Protein 6IOQ (pdb70)

Structure (mmCIF, N/CA/C/O backbone):
data_6IOQ
#
_entry.id   6IOQ
#
_cell.length_a   54.351
_cell.length_b   64.637
_cell.length_c   136.577
_cell.angle_alpha   90.00
_cell.angle_beta   90.00
_cell.angle_gamma   90.00
#
_symmetry.space_group_name_H-M   'I 2 2 2'
#
loop_
_entity.id
_entity.type
_entity.pdbx_description
1 polymer 'Methyl-accepting chemotaxis protein'
2 non-polymer GLYCINE
3 non-polymer 'CALCIUM ION'
4 water water
#
loop_
_atom_site.group_PDB
_atom_site.id
_atom_site.type_symbol
_atom_site.label_atom_id
_atom_site.label_alt_id
_atom_site.label_comp_id
_atom_site.label_asym_id
_atom_site.label_entity_id
_atom_site.label_seq_id
_atom_site.pdbx_PDB_ins_code
_atom_site.Cartn_x
_atom_site.Cartn_y
_atom_site.Cartn_z
_atom_site.occupancy
_atom_site.B_iso_or_equiv
_atom_site.auth_seq_id
_atom_site.auth_comp_id
_atom_site.auth_asym_id
_atom_site.auth_atom_id
_atom_site.pdbx_PDB_model_num
ATOM 1 N N . GLY A 1 4 ? 17.507 70.382 77.639 1.00 67.78 28 GLY A N 1
ATOM 2 C CA . GLY A 1 4 ? 17.940 71.776 77.589 1.00 80.78 28 GLY A CA 1
ATOM 3 C C . GLY A 1 4 ? 19.054 71.988 76.558 1.00 82.09 28 GLY A C 1
ATOM 4 O O . GLY A 1 4 ? 18.803 72.513 75.442 1.00 78.44 28 GLY A O 1
ATOM 5 N N . SER A 1 5 ? 20.269 71.574 76.897 1.00 69.27 29 SER A N 1
ATOM 6 C CA . SER A 1 5 ? 21.357 71.637 75.941 1.00 71.80 29 SER A CA 1
ATOM 7 C C . SER A 1 5 ? 21.226 70.514 74.909 1.00 69.78 29 SER A C 1
ATOM 8 O O . SER A 1 5 ? 21.770 70.606 73.810 1.00 68.72 29 SER A O 1
ATOM 11 N N . VAL A 1 6 ? 20.499 69.456 75.257 1.00 70.75 30 VAL A N 1
ATOM 12 C CA . VAL A 1 6 ? 20.296 68.348 74.329 1.00 66.35 30 VAL A CA 1
ATOM 13 C C . VAL A 1 6 ? 19.390 68.782 73.181 1.00 64.01 30 VAL A C 1
ATOM 14 O O . VAL A 1 6 ? 19.638 68.432 72.035 1.00 60.48 30 VAL A O 1
ATOM 18 N N . ARG A 1 7 ? 18.352 69.549 73.506 1.00 61.65 31 ARG A N 1
ATOM 19 C CA . ARG A 1 7 ? 17.479 70.173 72.520 1.00 65.31 31 ARG A CA 1
ATOM 20 C C . ARG A 1 7 ? 18.266 70.875 71.431 1.00 63.92 31 ARG A C 1
ATOM 21 O O . ARG A 1 7 ? 18.004 70.697 70.247 1.00 58.62 31 ARG A O 1
ATOM 29 N N . GLU A 1 8 ? 19.228 71.691 71.843 1.00 65.89 32 GLU A N 1
ATOM 30 C CA . GLU A 1 8 ? 20.015 72.457 70.891 1.00 66.72 32 GLU A CA 1
ATOM 31 C C . GLU A 1 8 ? 21.021 71.554 70.188 1.00 61.02 32 GLU A C 1
ATOM 32 O O . GLU A 1 8 ? 21.299 71.748 69.012 1.00 58.78 32 GLU A O 1
ATOM 38 N N . GLU A 1 9 ? 21.526 70.540 70.885 1.00 60.16 33 GLU A N 1
ATOM 39 C CA . GLU A 1 9 ? 22.357 69.532 70.236 1.00 60.30 33 GLU A CA 1
ATOM 40 C C . GLU A 1 9 ? 21.563 68.788 69.160 1.00 56.36 33 GLU A C 1
ATOM 41 O O . GLU A 1 9 ? 22.055 68.589 68.055 1.00 49.92 33 GLU A O 1
ATOM 47 N N . ILE A 1 10 ? 20.337 68.385 69.484 1.00 54.34 34 ILE A N 1
ATOM 48 C CA . ILE A 1 10 ? 19.477 67.701 68.520 1.00 52.58 34 ILE A CA 1
ATOM 49 C C . ILE A 1 10 ? 19.165 68.613 67.335 1.00 51.51 34 ILE A C 1
ATOM 50 O O . ILE A 1 10 ? 19.153 68.168 66.189 1.00 44.45 34 ILE A O 1
ATOM 55 N N . GLU A 1 11 ? 18.935 69.893 67.616 1.00 51.97 35 GLU A N 1
ATOM 56 C CA . GLU A 1 11 ? 18.661 70.873 66.566 1.00 52.25 35 GLU A CA 1
ATOM 57 C C . GLU A 1 11 ? 19.849 70.990 65.630 1.00 50.96 35 GLU A C 1
ATOM 58 O O . GLU A 1 11 ? 19.692 71.125 64.417 1.00 49.28 35 GLU A O 1
ATOM 64 N N . SER A 1 12 ? 21.041 70.944 66.208 1.00 47.31 36 SER A N 1
ATOM 65 C CA . SER A 1 12 ? 22.255 71.003 65.423 1.00 51.14 36 SER A CA 1
ATOM 66 C C . SER A 1 12 ? 22.307 69.824 64.456 1.00 48.99 36 SER A C 1
ATOM 67 O O . SER A 1 12 ? 22.504 70.017 63.257 1.00 49.64 36 SER A O 1
ATOM 70 N N . LEU A 1 13 ? 22.110 68.614 64.978 1.00 45.13 37 LEU A N 1
ATOM 71 C CA . LEU A 1 13 ? 22.110 67.404 64.161 1.00 46.89 37 LEU A CA 1
ATOM 72 C C . LEU A 1 13 ? 21.098 67.461 63.022 1.00 49.03 37 LEU A C 1
ATOM 73 O O . LEU A 1 13 ? 21.385 67.074 61.886 1.00 43.52 37 LEU A O 1
ATOM 78 N N . VAL A 1 14 ? 19.901 67.924 63.349 1.00 43.48 38 VAL A N 1
ATOM 79 C CA . VAL A 1 14 ? 18.833 68.018 62.373 1.00 48.03 38 VAL A CA 1
ATOM 80 C C . VAL A 1 14 ? 19.182 68.997 61.244 1.00 46.58 38 VAL A C 1
ATOM 81 O O . VAL A 1 14 ? 19.057 68.662 60.069 1.00 47.22 38 VAL A O 1
ATOM 85 N N . GLN A 1 15 ? 19.633 70.195 61.593 1.00 44.47 39 GLN A N 1
ATOM 86 C CA . GLN A 1 15 ? 19.917 71.194 60.569 1.00 51.55 39 GLN A CA 1
ATOM 87 C C . GLN A 1 15 ? 21.121 70.804 59.712 1.00 52.79 39 GLN A C 1
ATOM 88 O O . GLN A 1 15 ? 21.104 70.997 58.499 1.00 51.67 39 GLN A O 1
ATOM 94 N N . ASP A 1 16 ? 22.144 70.230 60.337 1.00 49.11 40 ASP A N 1
ATOM 95 C CA . ASP A 1 16 ? 23.338 69.806 59.620 1.00 52.04 40 ASP A CA 1
ATOM 96 C C . ASP A 1 16 ? 23.017 68.677 58.642 1.00 51.53 40 ASP A C 1
ATOM 97 O O . ASP A 1 16 ? 23.555 68.634 57.534 1.00 54.22 40 ASP A O 1
ATOM 102 N N . SER A 1 17 ? 22.139 67.765 59.042 1.00 44.66 41 SER A N 1
ATOM 103 C CA . SER A 1 17 ? 21.802 66.644 58.178 1.00 44.03 41 SER A CA 1
ATOM 104 C C . SER A 1 17 ? 20.848 67.049 57.056 1.00 43.96 41 SER A C 1
ATOM 105 O O . SER A 1 17 ? 20.871 66.456 55.986 1.00 43.44 41 SER A O 1
ATOM 108 N N . LEU A 1 18 ? 20.009 68.049 57.292 1.00 41.78 42 LEU A N 1
ATOM 109 C CA . LEU A 1 18 ? 19.150 68.559 56.225 1.00 45.71 42 LEU A CA 1
ATOM 110 C C . LEU A 1 18 ? 19.984 69.205 55.132 1.00 44.37 42 LEU A C 1
ATOM 111 O O . LEU A 1 18 ? 19.745 68.997 53.950 1.00 44.52 42 LEU A O 1
ATOM 116 N N . MET A 1 19 ? 20.956 70.007 55.543 1.00 45.88 43 MET A N 1
ATOM 117 C CA . MET A 1 19 ? 21.788 70.741 54.599 1.00 46.40 43 MET A CA 1
ATOM 118 C C . MET A 1 19 ? 22.686 69.790 53.823 1.00 48.34 43 MET A C 1
ATOM 119 O O . MET A 1 19 ? 22.947 69.994 52.643 1.00 48.69 43 MET A O 1
ATOM 124 N N . GLU A 1 20 ? 23.149 68.737 54.483 1.00 46.95 44 GLU A N 1
ATOM 125 C CA . GLU A 1 20 ? 23.940 67.742 53.792 1.00 48.43 44 GLU A CA 1
ATOM 126 C C . GLU A 1 20 ? 23.074 66.978 52.801 1.00 45.93 44 GLU A C 1
ATOM 127 O O . GLU A 1 20 ? 23.524 66.669 51.697 1.00 48.18 44 GLU A O 1
ATOM 133 N N . MET A 1 21 ? 21.832 66.691 53.175 1.00 37.52 45 MET A N 1
ATOM 134 C CA . MET A 1 21 ? 20.935 66.004 52.255 1.00 40.36 45 MET A CA 1
ATOM 135 C C . MET A 1 21 ? 20.638 66.852 51.029 1.00 37.93 45 MET A C 1
ATOM 136 O O . MET A 1 21 ? 20.643 66.357 49.910 1.00 37.79 45 MET A O 1
ATOM 141 N N . VAL A 1 22 ? 20.370 68.131 51.244 1.00 39.73 46 VAL A N 1
ATOM 142 C CA . VAL A 1 22 ? 19.983 69.018 50.152 1.00 42.85 46 VAL A CA 1
ATOM 143 C C . VAL A 1 22 ? 21.148 69.326 49.211 1.00 41.81 46 VAL A C 1
ATOM 144 O O . VAL A 1 22 ? 20.974 69.374 47.991 1.00 39.53 46 VAL A O 1
ATOM 148 N N . LYS A 1 23 ? 22.340 69.516 49.763 1.00 43.14 47 LYS A N 1
ATOM 149 C CA . LYS A 1 23 ? 23.488 69.791 48.914 1.00 44.40 47 LYS A CA 1
ATOM 150 C C . LYS A 1 23 ? 23.834 68.576 48.052 1.00 40.44 47 LYS A C 1
ATOM 151 O O . LYS A 1 23 ? 24.174 68.715 46.884 1.00 42.78 47 LYS A O 1
ATOM 157 N N . GLY A 1 24 ? 23.707 67.384 48.613 1.00 38.15 48 GLY A N 1
ATOM 158 C CA . GLY A 1 24 ? 23.838 66.183 47.812 1.00 40.70 48 GLY A CA 1
ATOM 159 C C . GLY A 1 24 ? 22.852 66.168 46.651 1.00 37.65 48 GLY A C 1
ATOM 160 O O . GLY A 1 24 ? 23.218 65.822 45.526 1.00 37.34 48 GLY A O 1
ATOM 161 N N . VAL A 1 25 ? 21.604 66.555 46.905 1.00 33.21 49 VAL A N 1
ATOM 162 C CA . VAL A 1 25 ? 20.610 66.566 45.836 1.00 32.99 49 VAL A CA 1
ATOM 163 C C . VAL A 1 25 ? 20.943 67.666 44.825 1.00 32.15 49 VAL A C 1
ATOM 164 O O . VAL A 1 25 ? 20.801 67.468 43.628 1.00 30.72 49 VAL A O 1
ATOM 168 N N . LYS A 1 26 ? 21.416 68.808 45.318 1.00 32.84 50 LYS A N 1
ATOM 169 C CA . LYS A 1 26 ? 21.798 69.925 44.472 1.00 33.87 50 LYS A CA 1
ATOM 170 C C . LYS A 1 26 ? 22.915 69.548 43.495 1.00 36.31 50 LYS A C 1
ATOM 171 O O . LYS A 1 26 ? 22.922 69.984 42.343 1.00 36.72 50 LYS A O 1
ATOM 177 N N . ASN A 1 27 ? 23.871 68.753 43.964 1.00 35.76 51 ASN A N 1
ATOM 178 C CA . ASN A 1 27 ? 24.942 68.282 43.097 1.00 34.76 51 ASN A CA 1
ATOM 179 C C . ASN A 1 27 ? 24.430 67.326 42.050 1.00 34.67 51 ASN A C 1
ATOM 180 O O . ASN A 1 27 ? 24.919 67.330 40.925 1.00 34.75 51 ASN A O 1
ATOM 185 N N . THR A 1 28 ? 23.460 66.495 42.427 1.00 30.10 52 THR A N 1
ATOM 186 C CA . THR A 1 28 ? 22.815 65.597 41.471 1.00 35.91 52 THR A CA 1
ATOM 187 C C . THR A 1 28 ? 22.167 66.398 40.338 1.00 33.56 52 THR A C 1
ATOM 188 O O . THR A 1 28 ? 22.334 66.093 39.162 1.00 32.20 52 THR A O 1
ATOM 192 N N . ILE A 1 29 ? 21.439 67.442 40.698 1.00 32.69 53 ILE A N 1
ATOM 193 C CA . ILE A 1 29 ? 20.754 68.259 39.701 1.00 31.18 53 ILE A CA 1
ATOM 194 C C . ILE A 1 29 ? 21.749 68.991 38.805 1.00 30.35 53 ILE A C 1
ATOM 195 O O . ILE A 1 29 ? 21.600 69.015 37.586 1.00 28.23 53 ILE A O 1
ATOM 200 N N . GLU A 1 30 ? 22.767 69.577 39.421 1.00 31.24 54 GLU A N 1
ATOM 201 C CA . GLU A 1 30 ? 23.805 70.282 38.685 1.00 33.98 54 GLU A CA 1
ATOM 202 C C . GLU A 1 30 ? 24.500 69.375 37.681 1.00 33.28 54 GLU A C 1
ATOM 203 O O . GLU A 1 30 ? 24.729 69.767 36.535 1.00 34.32 54 GLU A O 1
ATOM 209 N N . SER A 1 31 ? 24.848 68.172 38.128 1.00 29.74 55 SER A N 1
ATOM 210 C CA . SER A 1 31 ? 25.465 67.168 37.266 1.00 36.87 55 SER A CA 1
ATOM 211 C C . SER A 1 31 ? 24.554 66.729 36.124 1.00 30.86 55 SER A C 1
ATOM 212 O O . SER A 1 31 ? 25.004 66.568 34.999 1.00 29.75 55 SER A O 1
ATOM 215 N N . ASP A 1 32 ? 23.279 66.517 36.401 1.00 29.21 56 ASP A N 1
ATOM 216 C CA . ASP A 1 32 ? 22.391 66.115 35.313 1.00 31.55 56 ASP A CA 1
ATOM 217 C C . ASP A 1 32 ? 22.238 67.237 34.288 1.00 31.47 56 ASP A C 1
ATOM 218 O O . ASP A 1 32 ? 22.309 67.017 33.090 1.00 32.73 56 ASP A O 1
ATOM 223 N N . LEU A 1 33 ? 22.034 68.449 34.775 1.00 30.16 57 LEU A N 1
ATOM 224 C CA . LEU A 1 33 ? 21.880 69.609 33.915 1.00 28.35 57 LEU A CA 1
ATOM 225 C C . LEU A 1 33 ? 23.126 69.843 33.047 1.00 32.09 57 LEU A C 1
ATOM 226 O O . LEU A 1 33 ? 23.029 69.954 31.826 1.00 31.12 57 LEU A O 1
ATOM 231 N N . ALA A 1 34 ? 24.303 69.893 33.678 1.00 30.64 58 ALA A N 1
ATOM 232 C CA . ALA A 1 34 ? 25.554 70.072 32.942 1.00 30.89 58 ALA A CA 1
ATOM 233 C C . ALA A 1 34 ? 25.747 69.004 31.870 1.00 27.70 58 ALA A C 1
ATOM 234 O O . ALA A 1 34 ? 26.197 69.317 30.775 1.00 29.51 58 ALA A O 1
ATOM 236 N N . SER A 1 35 ? 25.427 67.744 32.162 1.00 24.86 59 SER A N 1
ATOM 237 C CA . SER A 1 35 ? 25.634 66.724 31.147 1.00 29.33 59 SER A CA 1
ATOM 238 C C . SER A 1 35 ? 24.615 66.882 30.006 1.00 31.11 59 SER A C 1
ATOM 239 O O . SER A 1 35 ? 24.946 66.669 28.830 1.00 28.21 59 SER A O 1
ATOM 242 N N . LYS A 1 36 ? 23.387 67.281 30.341 1.00 28.60 60 LYS A N 1
ATOM 243 C CA . LYS A 1 36 ? 22.376 67.566 29.315 1.00 27.19 60 LYS A CA 1
ATOM 244 C C . LYS A 1 36 ? 22.794 68.759 28.459 1.00 24.55 60 LYS A C 1
ATOM 245 O O . LYS A 1 36 ? 22.638 68.745 27.244 1.00 27.62 60 LYS A O 1
ATOM 251 N N . LYS A 1 37 ? 23.310 69.798 29.098 1.00 21.66 61 LYS A N 1
ATOM 252 C CA . LYS A 1 37 ? 23.774 70.982 28.368 1.00 29.52 61 LYS A CA 1
ATOM 253 C C . LYS A 1 37 ? 24.946 70.661 27.444 1.00 27.23 61 LYS A C 1
ATOM 254 O O . LYS A 1 37 ? 25.006 71.158 26.330 1.00 26.52 61 LYS A O 1
ATOM 260 N N . GLY A 1 38 ? 25.893 69.868 27.935 1.00 26.76 62 GLY A N 1
ATOM 261 C CA . GLY A 1 38 ? 27.039 69.447 27.136 1.00 26.89 62 GLY A CA 1
ATOM 262 C C . GLY A 1 38 ? 26.622 68.673 25.896 1.00 27.72 62 GLY A C 1
ATOM 263 O O . GLY A 1 38 ? 27.144 68.883 24.822 1.00 27.93 62 GLY A O 1
ATOM 264 N N . LEU A 1 39 ? 25.653 67.778 26.043 1.00 29.25 63 LEU A N 1
ATOM 265 C CA . LEU A 1 39 ? 25.112 67.019 24.924 1.00 26.60 63 LEU A CA 1
ATOM 266 C C . LEU A 1 39 ? 24.417 67.920 23.894 1.00 27.70 63 LEU A C 1
ATOM 267 O O . LEU A 1 39 ? 24.596 67.762 22.671 1.00 24.80 63 LEU A O 1
ATOM 272 N N . ALA A 1 40 ? 23.593 68.836 24.402 1.00 24.42 64 ALA A N 1
ATOM 273 C CA . ALA A 1 40 ? 22.897 69.823 23.578 1.00 28.12 64 ALA A CA 1
ATOM 274 C C . ALA A 1 40 ? 23.871 70.693 22.817 1.00 25.63 64 ALA A C 1
ATOM 275 O O . ALA A 1 40 ? 23.685 70.980 21.643 1.00 27.90 64 ALA A O 1
ATOM 277 N N . GLN A 1 41 ? 24.901 71.140 23.517 1.00 24.88 65 GLN A N 1
ATOM 278 C CA . GLN A 1 41 ? 25.885 72.022 22.920 1.00 30.16 65 GLN A CA 1
ATOM 279 C C . GLN A 1 41 ? 26.599 71.288 21.790 1.00 29.61 65 GLN A C 1
ATOM 280 O O . GLN A 1 41 ? 26.663 71.794 20.685 1.00 33.40 65 GLN A O 1
ATOM 286 N N . SER A 1 42 ? 27.091 70.079 22.043 1.00 24.97 66 SER A N 1
ATOM 287 C CA . SER A 1 42 ? 27.757 69.313 20.990 1.00 27.72 66 SER A CA 1
ATOM 288 C C . SER A 1 42 ? 26.842 68.944 19.842 1.00 31.89 66 SER A C 1
ATOM 289 O O . SER A 1 42 ? 27.290 68.933 18.696 1.00 29.68 66 SER A O 1
ATOM 292 N N . THR A 1 43 ? 25.578 68.619 20.129 1.00 26.99 67 THR A N 1
ATOM 293 C CA . THR A 1 43 ? 24.659 68.222 19.063 1.00 25.71 67 THR A CA 1
ATOM 294 C C . THR A 1 43 ? 24.411 69.394 18.143 1.00 25.54 67 THR A C 1
ATOM 295 O O . THR A 1 43 ? 24.412 69.259 16.921 1.00 29.73 67 THR A O 1
ATOM 299 N N . THR A 1 44 ? 24.213 70.559 18.740 1.00 25.00 68 THR A N 1
ATOM 300 C CA . THR A 1 44 ? 24.004 71.770 17.966 1.00 28.72 68 THR A CA 1
ATOM 301 C C . THR A 1 44 ? 25.222 72.089 17.076 1.00 30.10 68 THR A C 1
ATOM 302 O O . THR A 1 44 ? 25.083 72.404 15.885 1.00 28.97 68 THR A O 1
ATOM 306 N N . GLU A 1 45 ? 26.415 71.985 17.653 1.00 27.11 69 GLU A N 1
ATOM 307 C CA . GLU A 1 45 ? 27.643 72.280 16.911 1.00 30.63 69 GLU A CA 1
ATOM 308 C C . GLU A 1 45 ? 27.813 71.310 15.772 1.00 32.34 69 GLU A C 1
ATOM 309 O O . GLU A 1 45 ? 28.234 71.696 14.679 1.00 33.70 69 GLU A O 1
ATOM 315 N N . ILE A 1 46 ? 27.467 70.052 16.010 1.00 26.90 70 ILE A N 1
ATOM 316 C CA . ILE A 1 46 ? 27.591 69.061 14.953 1.00 31.94 70 ILE A CA 1
ATOM 317 C C . ILE A 1 46 ? 26.585 69.343 13.829 1.00 33.21 70 ILE A C 1
ATOM 318 O O . ILE A 1 46 ? 26.952 69.326 12.655 1.00 35.66 70 ILE A O 1
ATOM 323 N N . LEU A 1 47 ? 25.341 69.650 14.180 1.00 30.55 71 LEU A N 1
ATOM 324 C CA . LEU A 1 47 ? 24.350 70.021 13.173 1.00 32.33 71 LEU A CA 1
ATOM 325 C C . LEU A 1 47 ? 24.755 71.270 12.391 1.00 35.82 71 LEU A C 1
ATOM 326 O O . LEU A 1 47 ? 24.347 71.431 11.247 1.00 36.74 71 LEU A O 1
ATOM 331 N N . GLN A 1 48 ? 25.552 72.147 13.012 1.00 34.58 72 GLN A N 1
ATOM 332 C CA . GLN A 1 48 ? 26.030 73.362 12.345 1.00 35.52 72 GLN A CA 1
ATOM 333 C C . GLN A 1 48 ? 27.069 73.102 11.256 1.00 36.74 72 GLN A C 1
ATOM 334 O O . GLN A 1 48 ? 27.470 74.021 10.556 1.00 41.61 72 GLN A O 1
ATOM 340 N N . LEU A 1 49 ? 27.490 71.855 11.105 1.00 38.21 73 LEU A N 1
ATO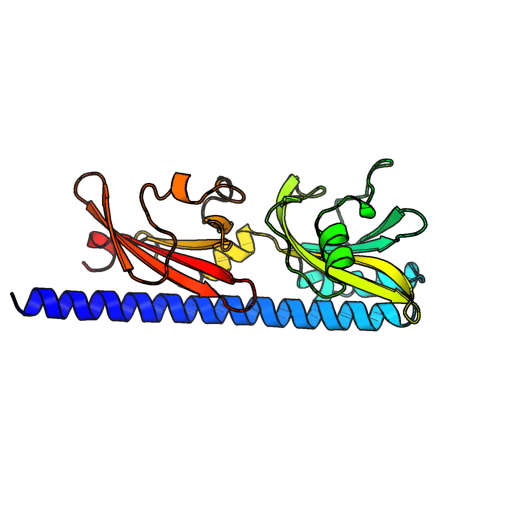M 341 C CA . LEU A 1 49 ? 28.316 71.459 9.967 1.00 40.80 73 LEU A CA 1
ATOM 342 C C . LEU A 1 49 ? 27.502 71.491 8.663 1.00 43.85 73 LEU A C 1
ATOM 343 O O . LEU A 1 49 ? 28.058 71.653 7.581 1.00 45.26 73 LEU A O 1
ATOM 348 N N . ASP A 1 50 ? 26.184 71.333 8.776 1.00 43.73 74 ASP A N 1
ATOM 349 C CA . ASP A 1 50 ? 25.285 71.407 7.616 1.00 41.45 74 ASP A CA 1
ATOM 350 C C . ASP A 1 50 ? 23.843 71.543 8.099 1.00 42.02 74 ASP A C 1
ATOM 351 O O . ASP A 1 50 ? 23.052 70.613 7.979 1.00 41.43 74 ASP A O 1
ATOM 356 N N . PRO A 1 51 ? 23.500 72.714 8.641 1.00 38.39 75 PRO A N 1
ATOM 357 C CA . PRO A 1 51 ? 22.252 72.914 9.379 1.00 40.59 75 PRO A CA 1
ATOM 358 C C . PRO A 1 51 ? 20.990 72.797 8.528 1.00 47.05 75 PRO A C 1
ATOM 359 O O . PRO A 1 51 ? 19.950 72.413 9.057 1.00 43.15 75 PRO A O 1
ATOM 363 N N . THR A 1 52 ? 21.085 73.099 7.236 1.00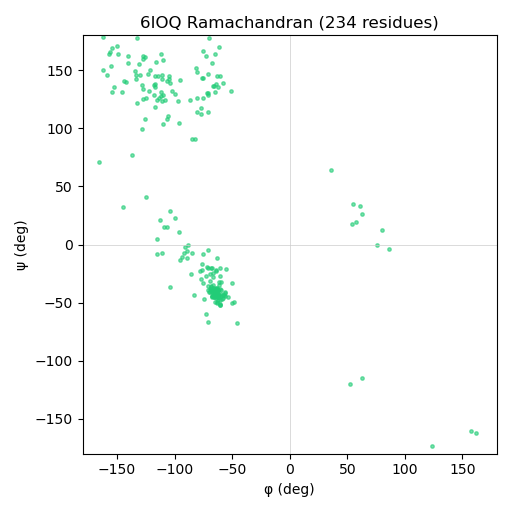 47.86 76 THR A N 1
ATOM 364 C CA . THR A 1 52 ? 19.917 73.085 6.361 1.00 43.19 76 THR A CA 1
ATOM 365 C C . THR A 1 52 ? 19.701 71.704 5.768 1.00 45.87 76 THR A C 1
ATOM 366 O O . THR A 1 52 ? 18.765 71.482 5.007 1.00 47.76 76 THR A O 1
ATOM 370 N N . ASN A 1 53 ? 20.574 70.770 6.122 1.00 42.77 77 ASN A N 1
ATOM 371 C CA . ASN A 1 53 ? 20.417 69.393 5.679 1.00 45.91 77 ASN A CA 1
ATOM 372 C C . ASN A 1 53 ? 19.433 68.658 6.584 1.00 44.56 77 ASN A C 1
ATOM 373 O O . ASN A 1 53 ? 19.830 68.071 7.590 1.00 43.35 77 ASN A O 1
ATOM 378 N N . LYS A 1 54 ? 18.153 68.689 6.222 1.00 45.56 78 LYS A N 1
ATOM 379 C CA . LYS A 1 54 ? 17.111 68.095 7.057 1.00 40.98 78 LYS A CA 1
ATOM 380 C C . LYS A 1 54 ? 17.299 66.599 7.249 1.00 37.52 78 LYS A C 1
ATOM 381 O O . LYS A 1 54 ? 17.002 66.070 8.314 1.00 39.08 78 LYS A O 1
ATOM 387 N N . ALA A 1 55 ? 17.793 65.911 6.228 1.00 41.21 79 ALA A N 1
ATOM 388 C CA . ALA A 1 55 ? 18.017 64.463 6.335 1.00 41.69 79 ALA A CA 1
ATOM 389 C C . ALA A 1 55 ? 19.134 64.138 7.326 1.00 38.67 79 ALA A C 1
ATOM 390 O O . ALA A 1 55 ? 19.047 63.171 8.075 1.00 40.51 79 ALA A O 1
ATOM 392 N N . PHE A 1 56 ? 20.190 64.943 7.313 1.00 39.41 80 PHE A N 1
ATOM 393 C CA . PHE A 1 56 ? 21.302 64.788 8.254 1.00 37.85 80 PHE A CA 1
ATOM 394 C C . PHE A 1 56 ? 20.833 65.108 9.667 1.00 34.73 80 PHE A C 1
ATOM 395 O O . PHE A 1 56 ? 21.143 64.402 10.627 1.00 31.59 80 PHE A O 1
ATOM 403 N N . ALA A 1 57 ? 20.082 66.191 9.772 1.00 32.79 81 ALA A N 1
ATOM 404 C CA . ALA A 1 57 ? 19.588 66.646 11.048 1.00 32.54 81 ALA A CA 1
ATOM 405 C C . ALA A 1 57 ? 18.694 65.582 11.676 1.00 32.78 81 ALA A C 1
ATOM 406 O O . ALA A 1 57 ? 18.805 65.290 12.864 1.00 32.00 81 ALA A O 1
ATOM 408 N N . LYS A 1 58 ? 17.822 64.980 10.872 1.00 37.94 82 LYS A N 1
ATOM 409 C CA . LYS A 1 58 ? 16.914 63.988 11.413 1.00 35.35 82 LYS A CA 1
ATOM 410 C C . LYS A 1 58 ? 17.691 62.784 11.895 1.00 34.27 82 LYS A C 1
ATOM 411 O O . LYS A 1 58 ? 17.346 62.186 12.908 1.00 34.43 82 LYS A O 1
ATOM 417 N N . SER A 1 59 ? 18.734 62.430 11.156 1.00 29.16 83 SER A N 1
ATOM 418 C CA . SER A 1 59 ? 19.529 61.252 11.461 1.00 32.34 83 SER A CA 1
ATOM 419 C C . SER A 1 59 ? 20.255 61.399 12.781 1.00 31.80 83 SER A C 1
ATOM 420 O O . SER A 1 59 ? 20.395 60.440 13.535 1.00 30.55 83 SER A O 1
ATOM 423 N N . VAL A 1 60 ? 20.741 62.604 13.034 1.00 30.54 84 VAL A N 1
ATOM 424 C CA . VAL A 1 60 ? 21.405 62.919 14.290 1.00 29.84 84 VAL A CA 1
ATOM 425 C C . VAL A 1 60 ? 20.422 62.819 15.462 1.00 30.27 84 VAL A C 1
ATOM 426 O O . VAL A 1 60 ? 20.707 62.169 16.467 1.00 27.74 84 VAL A O 1
ATOM 430 N N . LEU A 1 61 ? 19.263 63.453 15.309 1.00 29.26 85 LEU A N 1
ATOM 431 C CA . LEU A 1 61 ? 18.249 63.500 16.364 1.00 33.59 85 LEU A CA 1
ATOM 432 C C . LEU A 1 61 ? 17.618 62.148 16.649 1.00 30.27 85 LEU A C 1
ATOM 433 O O . LEU A 1 61 ? 17.033 61.963 17.709 1.00 32.00 85 LEU A O 1
ATOM 438 N N . GLU A 1 62 ? 17.712 61.224 15.697 1.00 31.45 86 GLU A N 1
ATOM 439 C CA . GLU A 1 62 ? 17.206 59.871 15.874 1.00 31.40 86 GLU A CA 1
ATOM 440 C C . GLU A 1 62 ? 18.250 58.901 16.413 1.00 34.68 86 GLU A C 1
ATOM 441 O O . GLU A 1 62 ? 17.909 57.763 16.727 1.00 35.67 86 GLU A O 1
ATOM 447 N N . SER A 1 63 ? 19.512 59.324 16.515 1.00 30.21 87 SER A N 1
ATOM 448 C CA . SER A 1 63 ? 20.554 58.442 17.046 1.00 28.67 87 SER A CA 1
ATOM 449 C C . SER A 1 63 ? 20.219 58.092 18.483 1.00 30.03 87 SER A C 1
ATOM 450 O O . SER A 1 63 ? 19.842 58.973 19.257 1.00 32.64 87 SER A O 1
ATOM 453 N N . PRO A 1 64 ? 20.357 56.808 18.854 1.00 31.16 88 PRO A N 1
ATOM 454 C CA . PRO A 1 64 ? 19.715 56.314 20.085 1.00 33.72 88 PRO A CA 1
ATOM 455 C C . PRO A 1 64 ? 20.179 56.941 21.402 1.00 32.98 88 PRO A C 1
ATOM 456 O O . PRO A 1 64 ? 19.330 57.157 22.272 1.00 27.18 88 PRO A O 1
ATOM 460 N N . ASN A 1 65 ? 21.467 57.224 21.585 1.00 32.26 89 ASN A N 1
ATOM 461 C CA . ASN A 1 65 ? 21.863 57.752 22.889 1.00 33.32 89 ASN A CA 1
ATOM 462 C C . ASN A 1 65 ? 21.278 59.137 23.114 1.00 31.16 89 ASN A C 1
ATOM 463 O O . ASN A 1 65 ? 20.768 59.445 24.187 1.00 32.23 89 ASN A O 1
ATOM 468 N N . LEU A 1 66 ? 21.339 59.961 22.083 1.00 29.46 90 LEU A N 1
ATOM 469 C CA . LEU A 1 66 ? 20.813 61.308 22.147 1.00 29.79 90 LEU A CA 1
ATOM 470 C C . LEU A 1 66 ? 19.295 61.282 22.276 1.00 31.65 90 LEU A C 1
ATOM 471 O O . LEU A 1 66 ? 18.708 62.002 23.091 1.00 28.17 90 LEU A O 1
ATOM 476 N N . LYS A 1 67 ? 18.658 60.448 21.465 1.00 31.57 91 LYS A N 1
ATOM 477 C CA . LYS A 1 67 ? 17.210 60.315 21.519 1.00 32.43 91 LYS A CA 1
ATOM 478 C C . LYS A 1 67 ? 16.785 59.842 22.907 1.00 32.64 91 LYS A C 1
ATOM 479 O O . LYS A 1 67 ? 15.800 60.326 23.441 1.00 31.39 91 LYS A O 1
ATOM 485 N N . GLY A 1 68 ? 17.559 58.940 23.509 1.00 29.30 92 GLY A N 1
ATOM 486 C CA . GLY A 1 68 ? 17.259 58.450 24.843 1.00 26.00 92 GLY A CA 1
ATOM 487 C C . GLY A 1 68 ? 17.566 59.412 25.988 1.00 27.45 92 GLY A C 1
ATOM 488 O O . GLY A 1 68 ? 17.221 59.137 27.125 1.00 25.20 92 GLY A O 1
ATOM 489 N N . SER A 1 69 ? 18.223 60.534 25.707 1.00 25.74 93 SER A N 1
ATOM 490 C CA . SER A 1 69 ? 18.602 61.487 26.759 1.00 24.30 93 SER A CA 1
ATOM 491 C C . SER A 1 69 ? 17.617 62.622 26.999 1.00 26.15 93 SER A C 1
ATOM 492 O O . SER A 1 69 ? 17.756 63.381 27.962 1.00 26.92 93 SER A O 1
ATOM 495 N N . PHE A 1 70 ? 16.639 62.769 26.119 1.00 25.01 94 PHE A N 1
ATOM 496 C CA . PHE A 1 70 ? 15.677 63.846 26.262 1.00 24.00 94 PHE A CA 1
ATOM 497 C C . PHE A 1 70 ? 14.278 63.330 25.887 1.00 27.39 94 PHE A C 1
ATOM 498 O O . PHE A 1 70 ? 14.134 62.363 25.151 1.00 23.35 94 PHE A O 1
ATOM 506 N N . LEU A 1 71 ? 13.257 63.983 26.407 1.00 23.59 95 LEU A N 1
ATOM 507 C CA . LEU A 1 71 ? 11.895 63.660 26.035 1.00 28.07 95 LEU A CA 1
ATOM 508 C C . LEU A 1 71 ? 11.713 63.803 24.519 1.00 26.53 95 LEU A C 1
ATOM 509 O O . LEU A 1 71 ? 11.137 62.945 23.861 1.00 28.17 95 LEU A O 1
ATOM 514 N N . ALA A 1 72 ? 12.256 64.875 23.963 1.00 25.30 96 ALA A N 1
ATOM 515 C CA . ALA A 1 72 ? 12.120 65.147 22.546 1.00 26.78 96 ALA A CA 1
ATOM 516 C C . ALA A 1 72 ? 13.159 66.155 22.121 1.00 25.98 96 ALA A C 1
ATOM 517 O O . ALA A 1 72 ? 13.577 66.993 22.915 1.00 26.47 96 ALA A O 1
ATOM 519 N N . ILE A 1 73 ? 13.581 66.069 20.868 1.00 25.71 97 ILE A N 1
ATOM 520 C CA . ILE A 1 73 ? 14.511 67.029 20.306 1.00 26.63 97 ILE A CA 1
ATOM 521 C C . ILE A 1 73 ? 14.029 67.479 18.946 1.00 28.11 97 ILE A C 1
ATOM 522 O O . ILE A 1 73 ? 13.504 66.694 18.158 1.00 23.83 97 ILE A O 1
ATOM 527 N N . GLY A 1 74 ? 14.219 68.752 18.658 1.00 29.48 98 GLY A N 1
ATOM 528 C CA . GLY A 1 74 ? 13.829 69.261 17.366 1.00 30.21 98 GLY A CA 1
ATOM 529 C C . GLY A 1 74 ? 14.587 70.501 16.964 1.00 31.90 98 GLY A C 1
ATOM 530 O O . GLY A 1 74 ? 15.242 71.152 17.773 1.00 30.73 98 GLY A O 1
ATOM 531 N N . LEU A 1 75 ? 14.471 70.820 15.689 1.00 32.01 99 LEU A N 1
ATOM 532 C CA . LEU A 1 75 ? 15.103 71.971 15.095 1.00 30.10 99 LEU A CA 1
ATOM 533 C C . LEU A 1 75 ? 14.065 72.703 14.267 1.00 34.83 99 LEU A C 1
ATOM 534 O O . LEU A 1 75 ? 13.480 72.114 13.367 1.00 35.99 99 LEU A O 1
ATOM 539 N N . GLY A 1 76 ? 13.827 73.972 14.580 1.00 35.20 100 GLY A N 1
ATOM 540 C CA . GLY A 1 76 ? 12.917 74.808 13.814 1.00 31.53 100 GLY A CA 1
ATOM 541 C C . GLY A 1 76 ? 13.717 75.802 12.996 1.00 37.86 100 GLY A C 1
ATOM 542 O O . GLY A 1 76 ? 14.724 76.341 13.470 1.00 34.25 100 GLY A O 1
ATOM 543 N N . TYR A 1 77 ? 13.276 76.052 11.770 1.00 35.87 101 TYR A N 1
ATOM 544 C CA . TYR A 1 77 ? 14.016 76.903 10.845 1.00 38.40 101 TYR A CA 1
ATOM 545 C C . TYR A 1 77 ? 13.410 78.283 10.692 1.00 43.07 101 TYR A C 1
ATOM 546 O O . TYR A 1 77 ? 12.188 78.435 10.576 1.00 43.91 101 TYR A O 1
ATOM 555 N N . GLU A 1 78 ? 14.276 79.287 10.652 1.00 39.66 102 GLU A N 1
ATOM 556 C CA . GLU A 1 78 ? 13.838 80.674 10.584 1.00 42.27 102 GLU A CA 1
ATOM 557 C C . GLU A 1 78 ? 13.201 81.025 9.238 1.00 44.41 102 GLU A C 1
ATOM 558 O O . GLU A 1 78 ? 12.297 81.852 9.173 1.00 46.70 102 GLU A O 1
ATOM 564 N N . SER A 1 79 ? 13.660 80.382 8.172 1.00 46.03 103 SER A N 1
ATOM 565 C CA . SER A 1 79 ? 13.202 80.704 6.822 1.00 49.77 103 SER A CA 1
ATOM 566 C C . SER A 1 79 ? 11.759 80.263 6.555 1.00 52.09 103 SER A C 1
ATOM 567 O O . SER A 1 79 ? 10.865 81.101 6.385 1.00 55.07 103 SER A O 1
ATOM 570 N N . ASP A 1 80 ? 11.534 78.950 6.532 1.00 50.34 104 ASP A N 1
ATOM 571 C CA . ASP A 1 80 ? 10.235 78.409 6.136 1.00 50.34 104 ASP A CA 1
ATOM 572 C C . ASP A 1 80 ? 9.398 77.846 7.286 1.00 50.94 104 ASP A C 1
ATOM 573 O O . ASP A 1 80 ? 8.444 77.107 7.042 1.00 48.30 104 ASP A O 1
ATOM 578 N N . ALA A 1 81 ? 9.773 78.176 8.523 1.00 45.46 105 ALA A N 1
ATOM 579 C CA . ALA A 1 81 ? 9.061 77.740 9.726 1.00 46.16 105 ALA A CA 1
ATOM 580 C C . ALA A 1 81 ? 8.860 76.225 9.816 1.00 41.86 105 ALA A C 1
ATOM 581 O O . ALA A 1 81 ? 8.015 75.749 10.567 1.00 40.87 105 ALA A O 1
ATOM 583 N N . THR A 1 82 ? 9.626 75.472 9.045 1.00 42.92 106 THR A N 1
ATOM 584 C CA . THR A 1 82 ? 9.564 74.023 9.110 1.00 39.14 106 THR A CA 1
ATOM 585 C C . THR A 1 82 ? 10.274 73.516 10.368 1.00 43.86 106 THR A C 1
ATOM 586 O O . THR A 1 82 ? 10.999 74.275 11.032 1.00 40.60 106 THR A O 1
ATOM 590 N N . VAL A 1 83 ? 10.055 72.244 10.702 1.00 39.81 107 VAL A N 1
ATOM 591 C CA . VAL A 1 83 ? 10.631 71.665 11.903 1.00 39.30 107 VAL A CA 1
ATOM 592 C C . VAL A 1 83 ? 10.993 70.196 11.703 1.00 40.81 107 VAL A C 1
ATOM 593 O O . VAL A 1 83 ? 10.200 69.419 11.183 1.00 44.58 107 VAL A O 1
ATOM 597 N N . VAL A 1 84 ? 12.213 69.827 12.087 1.00 37.33 108 VAL A N 1
ATOM 598 C CA . VAL A 1 84 ? 12.621 68.424 12.168 1.00 37.12 108 VAL A CA 1
ATOM 599 C C . VAL A 1 84 ? 12.590 68.013 13.638 1.00 36.97 108 VAL A C 1
ATOM 600 O O . VAL A 1 84 ? 13.092 68.736 14.486 1.00 38.25 108 VAL A O 1
ATOM 604 N N . GLU A 1 85 ? 11.993 66.877 13.962 1.00 34.19 109 GLU A N 1
ATOM 605 C CA . GLU A 1 85 ? 11.928 66.463 15.356 1.00 32.12 109 GLU A CA 1
ATOM 606 C C . GLU A 1 85 ? 11.936 64.949 15.464 1.00 32.89 109 GLU A C 1
ATOM 607 O O . GLU A 1 85 ? 11.705 64.250 14.474 1.00 35.43 109 GLU A O 1
ATOM 613 N N . ASN A 1 86 ? 12.214 64.436 16.657 1.00 29.21 110 ASN A N 1
ATOM 614 C CA . ASN A 1 86 ? 12.313 62.996 16.846 1.00 31.39 110 ASN A CA 1
ATOM 615 C C . ASN A 1 86 ? 11.183 62.458 17.727 1.00 30.54 110 ASN A C 1
ATOM 616 O O . ASN A 1 86 ? 11.314 61.400 18.328 1.00 30.05 110 ASN A O 1
ATOM 621 N N . ASP A 1 87 ? 10.090 63.206 17.828 1.00 31.16 111 ASP A N 1
ATOM 622 C CA . ASP A 1 87 ? 8.941 62.747 18.603 1.00 35.74 111 ASP A CA 1
ATOM 623 C C . ASP A 1 87 ? 8.118 61.762 17.761 1.00 35.58 111 ASP A C 1
ATOM 624 O O . ASP A 1 87 ? 7.557 62.131 16.728 1.00 36.86 111 ASP A O 1
ATOM 629 N N . ASP A 1 88 ? 8.089 60.506 18.196 1.00 35.04 112 ASP A N 1
ATOM 630 C CA . ASP A 1 88 ? 7.406 59.451 17.462 1.00 37.30 112 ASP A CA 1
ATOM 631 C C . ASP A 1 88 ? 5.913 59.711 17.381 1.00 43.13 112 ASP A C 1
ATOM 632 O O . ASP A 1 88 ? 5.296 59.446 16.357 1.00 49.95 112 ASP A O 1
ATOM 637 N N . GLY A 1 89 ? 5.345 60.253 18.452 1.00 38.89 113 GLY A N 1
ATOM 638 C CA . GLY A 1 89 ? 3.906 60.392 18.547 1.00 45.93 113 GLY A CA 1
ATOM 639 C C . GLY A 1 89 ? 3.405 61.797 18.319 1.00 47.88 113 GLY A C 1
ATOM 640 O O . GLY A 1 89 ? 2.376 62.192 18.868 1.00 53.87 113 GLY A O 1
ATOM 641 N N . TRP A 1 90 ? 4.133 62.566 17.517 1.00 46.22 114 TRP A N 1
ATOM 642 C CA . TRP A 1 90 ? 3.730 63.936 17.248 1.00 41.46 114 TRP A CA 1
ATOM 643 C C . TRP A 1 90 ? 4.262 64.437 15.926 1.00 42.82 114 TRP A C 1
ATOM 644 O O . TRP A 1 90 ? 5.435 64.283 15.622 1.00 45.86 114 TRP A O 1
ATOM 655 N N . GLU A 1 91 ? 3.367 65.026 15.147 1.00 47.26 115 GLU A N 1
ATOM 656 C CA . GLU A 1 91 ? 3.702 65.724 13.919 1.00 50.38 115 GLU A CA 1
ATOM 657 C C . GLU A 1 91 ? 3.067 67.114 14.031 1.00 51.29 115 GLU A C 1
ATOM 658 O O . GLU A 1 91 ? 1.910 67.238 14.431 1.00 49.09 115 GLU A O 1
ATOM 664 N N . PRO A 1 92 ? 3.829 68.166 13.705 1.00 48.65 116 PRO A N 1
ATOM 665 C CA . PRO A 1 92 ? 3.354 69.546 13.870 1.00 52.54 116 PRO A CA 1
ATOM 666 C C . PRO A 1 92 ? 2.149 69.906 12.991 1.00 50.71 116 PRO A C 1
ATOM 667 O O . PRO A 1 92 ? 2.121 69.544 11.820 1.00 49.81 116 PRO A O 1
ATOM 671 N N . ASN A 1 93 ? 1.182 70.622 13.559 1.00 51.11 117 ASN A N 1
ATOM 672 C CA . ASN A 1 93 ? 0.028 71.104 12.805 1.00 58.45 117 ASN A CA 1
ATOM 673 C C . ASN A 1 93 ? 0.447 72.042 11.692 1.00 59.44 117 ASN A C 1
ATOM 674 O O . ASN A 1 93 ? 1.595 72.476 11.634 1.00 54.47 117 ASN A O 1
ATOM 679 N N . ALA A 1 94 ? -0.502 72.369 10.823 1.00 61.16 118 ALA A N 1
ATOM 680 C CA . ALA A 1 94 ? -0.256 73.289 9.719 1.00 61.09 118 ALA A CA 1
ATOM 681 C C . ALA A 1 94 ? -0.028 74.704 10.234 1.00 62.42 118 ALA A C 1
ATOM 682 O O . ALA A 1 94 ? 0.553 75.541 9.541 1.00 64.28 118 ALA A O 1
ATOM 684 N N . ASP A 1 95 ? -0.485 74.966 11.455 1.00 59.53 119 ASP A N 1
ATOM 685 C CA . ASP A 1 95 ? -0.284 76.271 12.070 1.00 59.67 119 ASP A CA 1
ATOM 686 C C . ASP A 1 95 ? 0.722 76.253 13.234 1.00 55.83 119 ASP A C 1
ATOM 687 O O . ASP A 1 95 ? 0.775 77.197 14.019 1.00 51.92 119 ASP A O 1
ATOM 692 N N . TYR A 1 96 ? 1.506 75.188 13.363 1.00 52.00 120 TYR A N 1
ATOM 693 C CA . TYR A 1 96 ? 2.604 75.217 14.329 1.00 48.29 120 TYR A CA 1
ATOM 694 C C . TYR A 1 96 ? 3.717 76.074 13.751 1.00 41.11 120 TYR A C 1
ATOM 695 O O . TYR A 1 96 ? 4.154 75.853 12.624 1.00 45.30 120 TYR A O 1
ATOM 704 N N . ASP A 1 97 ? 4.156 77.065 14.516 1.00 42.07 121 ASP A N 1
ATOM 705 C CA . ASP A 1 97 ? 5.272 77.913 14.118 1.00 40.42 121 ASP A CA 1
ATOM 706 C C . ASP A 1 97 ? 6.332 77.901 15.219 1.00 38.46 121 ASP A C 1
ATOM 707 O O . ASP A 1 97 ? 6.129 78.473 16.291 1.00 36.97 121 ASP A O 1
ATOM 712 N N . PRO A 1 98 ? 7.465 77.230 14.962 1.00 38.84 122 PRO A N 1
ATOM 713 C CA . PRO A 1 98 ? 8.496 77.087 15.998 1.00 37.18 122 PRO A CA 1
ATOM 714 C C . PRO A 1 98 ? 9.036 78.433 16.428 1.00 36.23 122 PRO A C 1
ATOM 715 O O . PRO A 1 98 ? 9.381 78.615 17.592 1.00 32.24 122 PRO A O 1
ATOM 719 N N . ARG A 1 99 ? 9.069 79.385 15.497 1.00 39.29 123 ARG A N 1
ATOM 720 C CA . ARG A 1 99 ? 9.614 80.707 15.772 1.00 38.29 123 ARG A CA 1
ATOM 721 C C . ARG A 1 99 ? 8.839 81.407 16.884 1.00 38.87 123 ARG A C 1
ATOM 722 O O . ARG A 1 99 ? 9.355 82.311 17.532 1.00 37.35 123 ARG A O 1
ATOM 730 N N . LYS A 1 100 ? 7.619 80.960 17.138 1.00 36.57 124 LYS A N 1
ATOM 731 C CA . LYS A 1 100 ? 6.815 81.556 18.192 1.00 37.65 124 LYS A CA 1
ATOM 732 C C . LYS A 1 100 ? 7.019 80.890 19.556 1.00 37.14 124 LYS A C 1
ATOM 733 O O . LYS A 1 100 ? 6.560 81.396 20.588 1.00 33.60 124 LYS A O 1
ATOM 739 N N . ARG A 1 101 ? 7.689 79.745 19.572 1.00 35.39 125 ARG A N 1
ATOM 740 C CA . ARG A 1 101 ? 7.770 78.953 20.797 1.00 32.72 125 ARG A CA 1
ATOM 741 C C . ARG A 1 101 ? 8.845 79.511 21.739 1.00 32.11 125 ARG A C 1
ATOM 742 O O . ARG A 1 101 ? 9.821 80.077 21.278 1.00 33.96 125 ARG A O 1
ATOM 750 N N . PRO A 1 102 ? 8.650 79.373 23.066 1.00 32.30 126 PRO A N 1
ATOM 751 C CA . PRO A 1 102 ? 9.559 79.970 24.053 1.00 32.56 126 PRO A CA 1
ATOM 752 C C . PRO A 1 102 ? 11.020 79.482 23.957 1.00 34.07 126 PRO A C 1
ATOM 753 O O . PRO A 1 102 ? 11.933 80.274 24.221 1.00 33.68 126 PRO A O 1
ATOM 757 N N . TRP A 1 103 ? 11.249 78.237 23.554 1.00 29.34 127 TRP A N 1
ATOM 758 C CA . TRP A 1 103 ? 12.619 77.770 23.388 1.00 29.07 127 TRP A CA 1
ATOM 759 C C . TRP A 1 103 ? 13.295 78.495 22.246 1.00 31.63 127 TRP A C 1
ATOM 760 O O . TRP A 1 103 ? 14.494 78.750 22.287 1.00 32.45 127 TRP A O 1
ATOM 771 N N . TYR A 1 104 ? 12.524 78.810 21.216 1.00 29.37 128 TYR A N 1
ATOM 772 C CA . TYR A 1 104 ? 13.057 79.482 20.036 1.00 31.75 128 TYR A CA 1
ATOM 773 C C . TYR A 1 104 ? 13.331 80.961 20.326 1.00 31.51 128 TYR A C 1
ATOM 774 O O . TYR A 1 104 ? 14.385 81.498 19.997 1.00 32.64 128 TYR A O 1
ATOM 783 N N . VAL A 1 105 ? 12.362 81.604 20.950 1.00 32.55 129 VAL A N 1
ATOM 784 C CA . VAL A 1 105 ? 12.451 83.014 21.303 1.00 34.23 129 VAL A CA 1
ATOM 785 C C . VAL A 1 105 ? 13.590 83.264 22.295 1.00 34.44 129 VAL A C 1
ATOM 786 O O . VAL A 1 105 ? 14.367 84.201 22.130 1.00 34.62 129 VAL A O 1
ATOM 790 N N . ASP A 1 106 ? 13.685 82.422 23.319 1.00 29.19 130 ASP A N 1
ATOM 791 C CA . ASP A 1 106 ? 14.763 82.537 24.296 1.00 35.58 130 ASP A CA 1
ATOM 792 C C . ASP A 1 106 ? 16.120 82.344 23.645 1.00 32.21 130 ASP A C 1
ATOM 793 O O . ASP A 1 106 ? 17.019 83.139 23.868 1.00 34.29 130 ASP A O 1
ATOM 798 N N . ALA A 1 107 ? 16.267 81.307 22.829 1.00 29.44 131 ALA A N 1
ATOM 799 C CA . ALA A 1 107 ? 17.563 81.045 22.200 1.00 31.54 131 ALA A CA 1
ATOM 800 C C . ALA A 1 107 ? 17.957 82.175 21.268 1.00 34.12 131 ALA A C 1
ATOM 801 O O . ALA A 1 107 ? 19.120 82.553 21.213 1.00 31.50 131 ALA A O 1
ATOM 803 N N . LYS A 1 108 ? 16.996 82.701 20.521 1.00 33.04 132 LYS A N 1
ATOM 804 C CA . LYS A 1 108 ? 17.288 83.762 19.572 1.00 32.61 132 LYS A CA 1
ATOM 805 C C . LYS A 1 108 ? 17.643 85.056 20.301 1.00 37.11 132 LYS A C 1
ATOM 806 O O . LYS A 1 108 ? 18.571 85.761 19.911 1.00 38.92 132 LYS A O 1
ATOM 812 N N . ARG A 1 109 ? 16.913 85.355 21.370 1.00 32.89 133 ARG A N 1
ATOM 813 C CA . ARG A 1 109 ? 17.195 86.527 22.182 1.00 34.26 133 ARG A CA 1
ATOM 814 C C . ARG A 1 109 ? 18.580 86.483 22.836 1.00 37.22 133 ARG A C 1
ATOM 815 O O . ARG A 1 109 ? 19.277 87.492 22.872 1.00 35.82 133 ARG A O 1
ATOM 823 N N . GLU A 1 110 ? 18.981 85.329 23.368 1.00 33.41 134 GLU A N 1
ATOM 824 C CA . GLU A 1 110 ? 20.220 85.279 24.136 1.00 32.47 134 GLU A CA 1
ATOM 825 C C . GLU A 1 110 ? 21.410 84.848 23.305 1.00 28.64 134 GLU A C 1
ATOM 826 O O . GLU A 1 110 ? 22.542 84.991 23.748 1.00 32.61 134 GLU A O 1
ATOM 832 N N . ARG A 1 111 ? 21.161 84.317 22.110 1.00 27.91 135 ARG A N 1
ATOM 833 C CA . ARG A 1 111 ? 22.233 83.883 21.209 1.00 28.25 135 ARG A CA 1
ATOM 834 C C . ARG A 1 111 ? 23.200 82.886 21.877 1.00 30.48 135 ARG A C 1
ATOM 835 O O . ARG A 1 111 ? 24.406 82.889 21.614 1.00 25.85 135 ARG A O 1
ATOM 843 N N . LYS A 1 112 ? 22.661 82.043 22.747 1.00 28.12 136 LYS A N 1
ATOM 844 C CA . LYS A 1 112 ? 23.446 81.019 23.403 1.00 26.63 136 LYS A CA 1
ATOM 845 C C . LYS A 1 112 ? 22.506 79.968 23.968 1.00 27.50 136 LYS A C 1
ATOM 846 O O . LYS A 1 112 ? 21.286 80.086 23.855 1.00 29.91 136 LYS A O 1
ATOM 852 N N . LEU A 1 113 ? 23.067 78.931 24.573 1.00 28.74 137 LEU A N 1
ATOM 853 C CA . LEU A 1 113 ? 22.248 77.897 25.179 1.00 27.83 137 LEU A CA 1
ATOM 854 C C . LEU A 1 113 ? 21.469 78.480 26.337 1.00 24.97 137 LEU A C 1
ATOM 855 O O . LEU A 1 113 ? 22.029 79.154 27.197 1.00 26.74 137 LEU A O 1
ATOM 860 N N . VAL A 1 114 ? 20.180 78.203 26.362 1.00 24.78 138 VAL A N 1
ATOM 861 C CA . VAL A 1 114 ? 19.295 78.676 27.419 1.00 25.20 138 VAL A CA 1
ATOM 862 C C . VAL A 1 114 ? 18.464 77.523 27.960 1.00 27.92 138 VAL A C 1
ATOM 863 O O . VAL A 1 114 ? 18.246 76.540 27.267 1.00 27.93 138 VAL A O 1
ATOM 867 N N . VAL A 1 115 ? 18.009 77.652 29.200 1.00 29.47 139 VAL A N 1
ATOM 868 C CA . VAL A 1 115 ? 16.999 76.777 29.758 1.00 29.03 139 VAL A CA 1
ATOM 869 C C . VAL A 1 115 ? 15.729 77.611 29.943 1.00 29.74 139 VAL A C 1
ATOM 870 O O . VAL A 1 115 ? 15.767 78.652 30.590 1.00 29.57 139 VAL A O 1
ATOM 874 N N . THR A 1 116 ? 14.623 77.184 29.346 1.00 28.18 140 THR A N 1
ATOM 875 C CA . THR A 1 116 ? 13.384 77.960 29.401 1.00 32.63 140 THR A CA 1
ATOM 876 C C . THR A 1 116 ? 12.716 77.935 30.766 1.00 31.12 140 THR A C 1
ATOM 877 O O . THR A 1 116 ? 12.978 77.065 31.592 1.00 26.03 140 THR A O 1
ATOM 881 N N . GLU A 1 117 ? 11.816 78.889 30.976 1.00 34.42 141 GLU A N 1
ATOM 882 C CA . GLU A 1 117 ? 10.857 78.811 32.067 1.00 33.57 141 GLU A CA 1
ATOM 883 C C . GLU A 1 117 ? 9.930 77.629 31.809 1.00 29.52 141 GLU A C 1
ATOM 884 O O . GLU A 1 117 ? 9.868 77.137 30.692 1.00 28.03 141 GLU A O 1
ATOM 890 N N . PRO A 1 118 ? 9.186 77.179 32.833 1.00 29.95 142 PRO A N 1
ATOM 891 C CA . PRO A 1 118 ? 8.219 76.123 32.531 1.00 30.94 142 PRO A CA 1
ATOM 892 C C . PRO A 1 118 ? 7.201 76.599 31.506 1.00 28.77 142 PRO A C 1
ATOM 893 O O . PRO A 1 118 ? 6.858 77.781 31.507 1.00 26.46 142 PRO A O 1
ATOM 897 N N . TYR A 1 119 ? 6.753 75.710 30.627 1.00 29.63 143 TYR A N 1
ATOM 898 C CA . TYR A 1 119 ? 5.725 76.072 29.659 1.00 29.96 143 TYR A CA 1
ATOM 899 C C . TYR A 1 119 ? 4.983 74.832 29.179 1.00 32.38 143 TYR A C 1
ATOM 900 O O . TYR A 1 119 ? 5.451 73.705 29.366 1.00 29.96 143 TYR A O 1
ATOM 909 N N . VAL A 1 120 ? 3.818 75.042 28.564 1.00 31.17 144 VAL A N 1
ATOM 910 C CA . VAL A 1 120 ? 3.020 73.925 28.064 1.00 29.94 144 VAL A CA 1
ATOM 911 C C . VAL A 1 120 ? 3.570 73.351 26.771 1.00 28.27 144 VAL A C 1
ATOM 912 O O . VAL A 1 120 ? 3.633 74.025 25.749 1.00 32.22 144 VAL A O 1
ATOM 916 N N . ASP A 1 121 ? 3.966 72.091 26.826 1.00 30.06 145 ASP A N 1
ATOM 917 C CA . ASP A 1 121 ? 4.435 71.367 25.652 1.00 30.94 145 ASP A CA 1
ATOM 918 C C . ASP A 1 121 ? 3.311 71.167 24.632 1.00 37.51 145 ASP A C 1
ATOM 919 O O . ASP A 1 121 ? 2.192 70.820 25.004 1.00 38.11 145 ASP A O 1
ATOM 924 N N . ILE A 1 122 ? 3.599 71.387 23.351 1.00 36.31 146 ILE A N 1
ATOM 925 C CA . ILE A 1 122 ? 2.606 71.143 22.302 1.00 41.25 146 ILE A CA 1
ATOM 926 C C . ILE A 1 122 ? 2.301 69.658 22.181 1.00 42.31 146 ILE A C 1
ATOM 927 O O . ILE A 1 122 ? 1.150 69.273 22.025 1.00 44.77 146 ILE A O 1
ATOM 932 N N . SER A 1 123 ? 3.341 68.830 22.280 1.00 43.01 147 SER A N 1
ATOM 933 C CA . SER A 1 123 ? 3.223 67.380 22.071 1.00 40.68 147 SER A CA 1
ATOM 934 C C . SER A 1 123 ? 2.518 66.651 23.204 1.00 41.82 147 SER A C 1
ATOM 935 O O . SER A 1 123 ? 1.495 66.005 22.986 1.00 45.28 147 SER A O 1
ATOM 938 N N . THR A 1 124 ? 3.069 66.742 24.414 1.00 39.44 148 THR A N 1
ATOM 939 C CA . THR A 1 124 ? 2.534 65.972 25.531 1.00 38.50 148 THR A CA 1
ATOM 940 C C . THR A 1 124 ? 1.476 66.728 26.313 1.00 38.61 148 THR A C 1
ATOM 941 O O . THR A 1 124 ? 0.910 66.191 27.255 1.00 43.98 148 THR A O 1
ATOM 945 N N . LYS A 1 125 ? 1.208 67.968 25.919 1.00 38.81 149 LYS A N 1
ATOM 946 C CA . LYS A 1 125 ? 0.201 68.814 26.572 1.00 41.80 149 LYS A CA 1
ATOM 947 C C . LYS A 1 125 ? 0.469 69.020 28.068 1.00 40.76 149 LYS A C 1
ATOM 948 O O . LYS A 1 125 ? -0.429 69.398 28.806 1.00 42.60 149 LYS A O 1
ATOM 954 N N . LYS A 1 126 ? 1.707 68.776 28.498 1.00 42.88 150 LYS A N 1
ATOM 955 C CA . LYS A 1 126 ? 2.117 68.927 29.896 1.00 36.18 150 LYS A CA 1
ATOM 956 C C . LYS A 1 126 ? 3.088 70.102 30.064 1.00 33.85 150 LYS A C 1
ATOM 957 O O . LYS A 1 126 ? 3.667 70.590 29.089 1.00 29.10 150 LYS A O 1
ATOM 963 N N . ILE A 1 127 ? 3.271 70.550 31.301 1.00 31.80 151 ILE A N 1
ATOM 964 C CA . ILE A 1 127 ? 4.303 71.532 31.582 1.00 32.90 151 ILE A CA 1
ATOM 965 C C . ILE A 1 127 ? 5.635 70.825 31.449 1.00 30.81 151 ILE A C 1
ATOM 966 O O . ILE A 1 127 ? 5.831 69.754 32.018 1.00 29.51 151 ILE A O 1
ATOM 971 N N . ILE A 1 128 ? 6.534 71.419 30.671 1.00 31.10 152 ILE A N 1
ATOM 972 C CA . ILE A 1 128 ? 7.909 70.942 30.541 1.00 31.93 152 ILE A CA 1
ATOM 973 C C . ILE A 1 128 ? 8.858 72.127 30.679 1.00 31.93 152 ILE A C 1
ATOM 974 O O . ILE A 1 128 ? 8.414 73.256 30.836 1.00 29.19 152 ILE A O 1
ATOM 979 N N . ILE A 1 129 ? 10.160 71.858 30.632 1.00 27.85 153 ILE A N 1
ATOM 980 C CA . ILE A 1 129 ? 11.149 72.891 30.368 1.00 29.82 153 ILE A CA 1
ATOM 981 C C . ILE A 1 129 ? 11.946 72.381 29.188 1.00 31.14 153 ILE A C 1
ATOM 982 O O . ILE A 1 129 ? 11.892 71.191 28.870 1.00 28.13 153 ILE A O 1
ATOM 987 N N . SER A 1 130 ? 12.646 73.278 28.513 1.00 27.54 154 SER A N 1
ATOM 988 C CA . SER A 1 130 ? 13.486 72.885 27.396 1.00 26.79 154 SER A CA 1
ATOM 989 C C . SER A 1 130 ? 14.847 73.545 27.483 1.00 26.36 154 SER A C 1
ATOM 990 O O . SER A 1 130 ? 14.982 74.645 27.996 1.00 26.92 154 SER A O 1
ATOM 993 N N . ILE A 1 131 ? 15.854 72.861 26.972 1.00 25.42 155 ILE A N 1
ATOM 994 C CA . ILE A 1 131 ? 17.102 73.528 26.623 1.00 24.99 155 ILE A CA 1
ATOM 995 C C . ILE A 1 131 ? 16.929 74.044 25.214 1.00 23.35 155 ILE A C 1
ATOM 996 O O . ILE A 1 131 ? 16.560 73.272 24.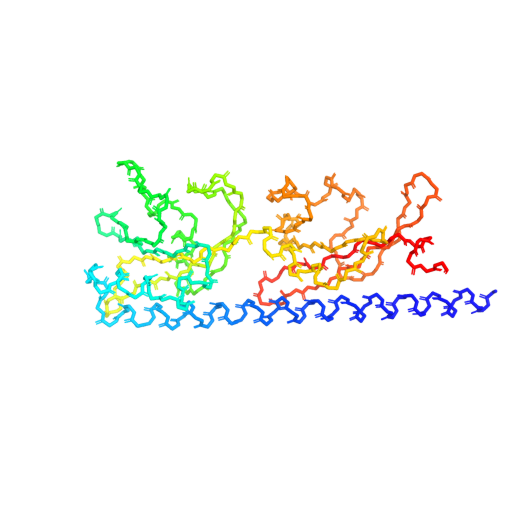331 1.00 27.29 155 ILE A O 1
ATOM 1001 N N . GLY A 1 132 ? 17.128 75.342 24.993 1.00 23.31 156 GLY A N 1
ATOM 1002 C CA . GLY A 1 132 ? 17.084 75.862 23.633 1.00 24.89 156 GLY A CA 1
ATOM 1003 C C . GLY A 1 132 ? 18.477 76.290 23.185 1.00 27.83 156 GLY A C 1
ATOM 1004 O O . GLY A 1 132 ? 19.247 76.822 23.980 1.00 28.58 156 GLY A O 1
ATOM 1005 N N . THR A 1 133 ? 18.815 76.059 21.924 1.00 26.63 157 THR A N 1
ATOM 1006 C CA . THR A 1 133 ? 20.072 76.567 21.385 1.00 26.89 157 THR A CA 1
ATOM 1007 C C . THR A 1 133 ? 19.851 77.218 20.024 1.00 29.98 157 THR A C 1
ATOM 1008 O O . THR A 1 133 ? 19.005 76.782 19.242 1.00 26.14 157 THR A O 1
ATOM 1012 N N . PRO A 1 134 ? 20.625 78.271 19.727 1.00 30.42 158 PRO A N 1
ATOM 1013 C CA . PRO A 1 134 ? 20.546 78.836 18.380 1.00 28.66 158 PRO A CA 1
ATOM 1014 C C . PRO A 1 134 ? 21.392 78.041 17.405 1.00 27.14 158 PRO A C 1
ATOM 1015 O O . PRO A 1 134 ? 22.385 77.418 17.769 1.00 29.71 158 PRO A O 1
ATOM 1019 N N . VAL A 1 135 ? 20.998 78.057 16.150 1.00 25.23 159 VAL A N 1
ATOM 1020 C CA . VAL A 1 135 ? 21.753 77.366 15.115 1.00 27.47 159 VAL A CA 1
ATOM 1021 C C . VAL 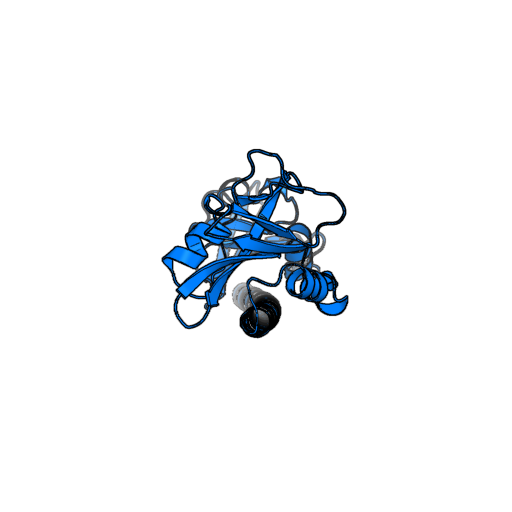A 1 135 ? 22.247 78.401 14.102 1.00 31.26 159 VAL A C 1
ATOM 1022 O O . VAL A 1 135 ? 21.454 79.194 13.595 1.00 29.81 159 VAL A O 1
ATOM 1026 N N . TYR A 1 136 ? 23.545 78.385 13.812 1.00 29.04 160 TYR A N 1
ATOM 1027 C CA . TYR A 1 136 ? 24.155 79.345 12.883 1.00 34.33 160 TYR A CA 1
ATOM 1028 C C . TYR A 1 136 ? 24.756 78.683 11.656 1.00 33.23 160 TYR A C 1
ATOM 1029 O O . TYR A 1 136 ? 25.395 77.638 11.752 1.00 37.58 160 TYR A O 1
ATOM 1038 N N . GLN A 1 137 ? 24.548 79.304 10.505 1.00 38.51 161 GLN A N 1
ATOM 1039 C CA . GLN A 1 137 ? 25.205 78.903 9.269 1.00 42.40 161 GLN A CA 1
ATOM 1040 C C . GLN A 1 137 ? 26.207 79.995 8.900 1.00 45.18 161 GLN A C 1
ATOM 1041 O O . GLN A 1 137 ? 25.816 81.061 8.440 1.00 49.21 161 GLN A O 1
ATOM 1047 N N . GLN A 1 138 ? 27.490 79.725 9.133 1.00 45.57 162 GLN A N 1
ATOM 1048 C CA . GLN A 1 138 ? 28.552 80.727 9.032 1.00 49.72 162 GLN A CA 1
ATOM 1049 C C . GLN A 1 138 ? 28.129 82.105 9.497 1.00 52.63 162 GLN A C 1
ATOM 1050 O O . GLN A 1 138 ? 28.080 83.035 8.689 1.00 62.82 162 GLN A O 1
ATOM 1056 N N . SER A 1 139 ? 27.812 82.217 10.784 1.00 46.36 163 SER A N 1
ATOM 1057 C CA . SER A 1 139 ? 27.494 83.488 11.453 1.00 40.11 163 SER A CA 1
ATOM 1058 C C . SER A 1 139 ? 26.101 84.025 11.120 1.00 41.16 163 SER A C 1
ATOM 1059 O O . SER A 1 139 ? 25.700 85.060 11.639 1.00 43.73 163 SER A O 1
ATOM 1062 N N . ASN A 1 140 ? 25.350 83.311 10.287 1.00 42.34 164 ASN A N 1
ATOM 1063 C CA . ASN A 1 140 ? 23.939 83.646 10.077 1.00 45.69 164 ASN A CA 1
ATOM 1064 C C . ASN A 1 140 ? 23.006 82.745 10.884 1.00 39.08 164 ASN A C 1
ATOM 1065 O O . ASN A 1 140 ? 23.119 81.523 10.847 1.00 40.21 164 ASN A O 1
ATOM 1070 N N . PHE A 1 141 ? 22.083 83.361 11.610 1.00 42.00 165 PHE A N 1
ATOM 1071 C CA . PHE A 1 141 ? 21.075 82.627 12.373 1.00 40.48 165 PHE A CA 1
ATOM 1072 C C . PHE A 1 141 ? 20.070 81.976 11.444 1.00 40.17 165 PHE A C 1
ATOM 1073 O O . PHE A 1 141 ? 19.318 82.671 10.789 1.00 45.90 165 PHE A O 1
ATOM 1081 N N . VAL A 1 142 ? 20.037 80.650 11.401 1.00 37.22 166 VAL A N 1
ATOM 1082 C CA . VAL A 1 142 ? 19.119 79.956 10.503 1.00 38.14 166 VAL A CA 1
ATOM 1083 C C . VAL A 1 142 ? 18.011 79.225 11.259 1.00 39.19 166 VAL A C 1
ATOM 1084 O O . VAL A 1 142 ? 17.068 78.720 10.654 1.00 38.09 166 VAL A O 1
ATOM 1088 N N . GLY A 1 143 ? 18.107 79.194 12.583 1.00 37.10 167 GLY A N 1
ATOM 1089 C CA . GLY A 1 143 ? 17.018 78.677 13.400 1.00 34.38 167 GLY A CA 1
ATOM 1090 C C . GLY A 1 143 ? 17.432 78.311 14.814 1.00 34.18 167 GLY A C 1
ATOM 1091 O O . GLY A 1 143 ? 18.499 78.737 15.286 1.00 28.33 167 GLY A O 1
ATOM 1092 N N . ALA A 1 144 ? 16.600 77.510 15.482 1.00 28.81 168 ALA A N 1
ATOM 1093 C CA . ALA A 1 144 ? 16.840 77.127 16.873 1.00 28.68 168 ALA A CA 1
ATOM 1094 C C . ALA A 1 144 ? 16.478 75.660 17.155 1.00 32.16 168 ALA A C 1
ATOM 1095 O O . ALA A 1 144 ? 15.743 75.034 16.386 1.00 32.54 168 ALA A O 1
ATOM 1097 N N . MET A 1 145 ? 16.989 75.125 18.264 1.00 28.63 169 MET A N 1
ATOM 1098 C CA . MET A 1 145 ? 16.682 73.758 18.677 1.00 28.42 169 MET A CA 1
ATOM 1099 C C . MET A 1 145 ? 16.046 73.704 20.060 1.00 29.01 169 MET A C 1
ATOM 1100 O O . MET A 1 145 ? 16.297 74.569 20.911 1.00 26.89 169 MET A O 1
ATOM 1105 N N . PHE A 1 146 ? 15.208 72.693 20.272 1.00 25.87 170 PHE A N 1
ATOM 1106 C CA . PHE A 1 146 ? 14.755 72.387 21.614 1.00 24.23 170 PHE A CA 1
ATOM 1107 C C . PHE A 1 146 ? 15.206 70.995 22.037 1.00 24.90 170 PHE A C 1
ATOM 1108 O O . PHE A 1 146 ? 15.307 70.061 21.239 1.00 26.97 170 PHE A O 1
ATOM 1116 N N . TYR A 1 147 ? 15.507 70.891 23.318 1.00 22.62 171 TYR A N 1
ATOM 1117 C CA . TYR A 1 147 ? 15.804 69.624 23.944 1.00 25.38 171 TYR A CA 1
ATOM 1118 C C . TYR A 1 147 ? 14.890 69.579 25.140 1.00 25.38 171 TYR A C 1
ATOM 1119 O O . TYR A 1 147 ? 15.177 70.212 26.147 1.00 27.96 171 TYR A O 1
ATOM 1128 N N . ASP A 1 148 ? 13.772 68.871 25.025 1.00 26.08 172 ASP A N 1
ATOM 1129 C CA . ASP A 1 148 ? 12.767 68.872 26.082 1.00 23.28 172 ASP A CA 1
ATOM 1130 C C . ASP A 1 148 ? 13.174 68.041 27.283 1.00 24.81 172 ASP A C 1
ATOM 1131 O O . ASP A 1 148 ? 13.778 66.975 27.138 1.00 23.53 172 ASP A O 1
ATOM 1136 N N . VAL A 1 149 ? 12.812 68.526 28.467 1.00 25.35 173 VAL A N 1
ATOM 1137 C CA . VAL A 1 149 ? 13.042 67.804 29.713 1.00 26.76 173 VAL A CA 1
ATOM 1138 C C . VAL A 1 149 ? 11.700 67.451 30.389 1.00 29.37 173 VAL A C 1
ATOM 1139 O O . VAL A 1 149 ? 10.907 68.334 30.723 1.00 26.15 173 VAL A O 1
ATOM 1143 N N . GLU A 1 150 ? 11.442 66.156 30.553 1.00 27.35 174 GLU A N 1
ATOM 1144 C CA . GLU A 1 150 ? 10.233 65.694 31.223 1.00 33.16 174 GLU A CA 1
ATOM 1145 C C . GLU A 1 150 ? 10.301 65.952 32.728 1.00 31.52 174 GLU A C 1
ATOM 1146 O O . GLU A 1 150 ? 11.278 65.581 33.384 1.00 29.16 174 GLU A O 1
ATOM 1152 N N . LEU A 1 151 ? 9.256 66.552 33.286 1.00 24.65 175 LEU A N 1
ATOM 1153 C CA . LEU A 1 151 ? 9.351 67.068 34.645 1.00 30.16 175 LEU A CA 1
ATOM 1154 C C . LEU A 1 151 ? 9.057 66.015 35.717 1.00 31.36 175 LEU A C 1
ATOM 1155 O O . LEU A 1 151 ? 9.547 66.123 36.845 1.00 29.87 175 LEU A O 1
ATOM 1160 N N . THR A 1 152 ? 8.293 64.984 35.374 1.00 29.68 176 THR A N 1
ATOM 1161 C CA . THR A 1 152 ? 8.103 63.880 36.309 1.00 30.32 176 THR A CA 1
ATOM 1162 C C . THR A 1 152 ? 9.454 63.194 36.517 1.00 35.72 176 THR A C 1
ATOM 1163 O O . THR A 1 152 ? 9.818 62.851 37.638 1.00 37.35 176 THR A O 1
ATOM 1167 N N . GLN A 1 153 ? 10.221 63.036 35.444 1.00 36.92 177 GLN A N 1
ATOM 1168 C CA . GLN A 1 153 ? 11.550 62.445 35.557 1.00 38.16 177 GLN A CA 1
ATOM 1169 C C . GLN A 1 153 ? 12.464 63.311 36.400 1.00 36.30 177 GLN A C 1
ATOM 1170 O O . GLN A 1 153 ? 13.279 62.812 37.174 1.00 35.46 177 GLN A O 1
ATOM 1176 N N . LEU A 1 154 ? 12.339 64.622 36.244 1.00 34.33 178 LEU A N 1
ATOM 1177 C CA . LEU A 1 154 ? 13.138 65.523 37.053 1.00 29.08 178 LEU A CA 1
ATOM 1178 C C . LEU A 1 154 ? 12.742 65.422 38.529 1.00 31.63 178 LEU A C 1
ATOM 1179 O O . LEU A 1 154 ? 13.593 65.424 39.417 1.00 29.48 178 LEU A O 1
ATOM 1184 N N . ALA A 1 155 ? 11.440 65.326 38.782 1.00 27.44 179 ALA A N 1
ATOM 1185 C CA . ALA A 1 155 ? 10.940 65.148 40.144 1.00 28.18 179 ALA A CA 1
ATOM 1186 C C . ALA A 1 155 ? 11.432 63.836 40.761 1.00 33.79 179 ALA A C 1
ATOM 1187 O O . ALA A 1 155 ? 11.748 63.793 41.950 1.00 32.89 179 ALA A O 1
ATOM 1189 N N . GLN A 1 156 ? 11.475 62.764 39.968 1.00 32.67 180 GLN A N 1
ATOM 1190 C CA . GLN A 1 156 ? 12.015 61.494 40.474 1.00 34.83 180 GLN A CA 1
ATOM 1191 C C . GLN A 1 156 ? 13.481 61.636 40.833 1.00 33.13 180 GLN A C 1
ATOM 1192 O O . GLN A 1 156 ? 13.919 61.138 41.856 1.00 34.84 180 GLN A O 1
ATOM 1198 N N . LEU A 1 157 ? 14.225 62.345 39.998 1.00 32.19 181 LEU A N 1
ATOM 1199 C CA . LEU A 1 157 ? 15.625 62.616 40.270 1.00 31.63 181 LEU A CA 1
ATOM 1200 C C . LEU A 1 157 ? 15.867 63.404 41.567 1.00 34.66 181 LEU A C 1
ATOM 1201 O O . LEU A 1 157 ? 16.678 62.968 42.382 1.00 36.20 181 LEU A O 1
ATOM 1206 N N . VAL A 1 158 ? 15.204 64.547 41.792 1.00 33.43 182 VAL A N 1
ATOM 1207 C CA . VAL A 1 158 ? 15.430 65.254 43.075 1.00 33.04 182 VAL A CA 1
ATOM 1208 C C . VAL A 1 158 ? 14.974 64.456 44.286 1.00 31.73 182 VAL A C 1
ATOM 1209 O O . VAL A 1 158 ? 15.413 64.712 45.405 1.00 33.93 182 VAL A O 1
ATOM 1213 N N . ASN A 1 159 ? 14.051 63.527 44.066 1.00 33.50 183 ASN A N 1
ATOM 1214 C CA . ASN A 1 159 ? 13.599 62.643 45.125 1.00 34.68 183 ASN A CA 1
ATOM 1215 C C . ASN A 1 159 ? 14.288 61.281 45.034 1.00 37.82 183 ASN A C 1
ATOM 1216 O O . ASN A 1 159 ? 13.740 60.285 45.493 1.00 44.32 183 ASN A O 1
ATOM 1221 N N . SER A 1 160 ? 15.458 61.246 44.395 1.00 37.94 184 SER A N 1
ATOM 1222 C CA . SER A 1 160 ? 16.346 60.074 44.398 1.00 43.95 184 SER A CA 1
ATOM 1223 C C . SER A 1 160 ? 16.463 59.536 45.802 1.00 51.74 184 SER A C 1
ATOM 1224 O O . SER A 1 160 ? 15.992 58.430 46.093 1.00 51.41 184 SER A O 1
ATOM 1227 N N . VAL A 1 161 ? 17.099 60.331 46.667 1.00 48.58 185 VAL A N 1
ATOM 1228 C CA . VAL A 1 161 ? 17.058 60.065 48.096 1.00 51.55 185 VAL A CA 1
ATOM 1229 C C . VAL A 1 161 ? 15.579 59.904 48.413 1.00 56.68 185 VAL A C 1
ATOM 1230 O O . VAL A 1 161 ? 14.746 60.685 47.946 1.00 61.31 185 VAL A O 1
ATOM 1234 N N . ASN A 1 162 ? 15.204 58.864 49.135 1.00 55.85 186 ASN A N 1
ATOM 1235 C CA . ASN A 1 162 ? 13.770 58.673 49.313 1.00 58.98 186 ASN A CA 1
ATOM 1236 C C . ASN A 1 162 ? 13.370 59.055 50.732 1.00 60.12 186 ASN A C 1
ATOM 1237 O O . ASN A 1 162 ? 13.736 58.389 51.697 1.00 62.76 186 ASN A O 1
ATOM 1242 N N . 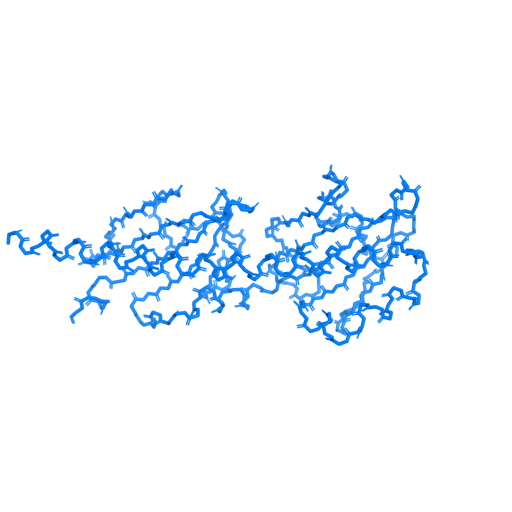LEU A 1 163 ? 12.641 60.159 50.849 1.00 58.95 187 LEU A N 1
ATOM 1243 C CA . LEU A 1 163 ? 12.193 60.639 52.148 1.00 58.76 187 LEU A CA 1
ATOM 1244 C C . LEU A 1 163 ? 10.896 59.943 52.534 1.00 58.85 187 LEU A C 1
ATOM 1245 O O . LEU A 1 163 ? 10.405 60.099 53.653 1.00 56.62 187 LEU A O 1
ATOM 1250 N N . PHE A 1 164 ? 10.348 59.184 51.588 1.00 59.60 188 PHE A N 1
ATOM 1251 C CA . PHE A 1 164 ? 9.172 58.355 51.824 1.00 56.36 188 PHE A CA 1
ATOM 1252 C C . PHE A 1 164 ? 8.030 59.164 52.432 1.00 58.90 188 PHE A C 1
ATOM 1253 O O . PHE A 1 164 ? 7.551 60.128 51.830 1.00 60.40 188 PHE A O 1
ATOM 1261 N N . ASP A 1 165 ? 7.600 58.770 53.624 1.00 59.19 189 ASP A N 1
ATOM 1262 C CA . ASP A 1 165 ? 6.509 59.457 54.299 1.00 62.80 189 ASP A CA 1
ATOM 1263 C C . ASP A 1 165 ? 7.021 60.611 55.178 1.00 62.68 189 ASP A C 1
ATOM 1264 O O . ASP A 1 165 ? 6.227 61.371 55.732 1.00 62.07 189 ASP A O 1
ATOM 1269 N N . ALA A 1 166 ? 8.341 60.749 55.289 1.00 57.29 190 ALA A N 1
ATOM 1270 C CA . ALA A 1 166 ? 8.932 61.835 56.071 1.00 60.88 190 ALA A CA 1
ATOM 1271 C C . ALA A 1 166 ? 8.915 63.177 55.320 1.00 59.47 190 ALA A C 1
ATOM 1272 O O . ALA A 1 166 ? 8.981 64.242 55.941 1.00 57.47 190 ALA A O 1
ATOM 1274 N N . GLY A 1 167 ? 8.834 63.130 53.992 1.00 57.72 191 GLY A N 1
ATOM 1275 C CA . GLY A 1 167 ? 8.691 64.342 53.207 1.00 47.59 191 GLY A CA 1
ATOM 1276 C C . GLY A 1 167 ? 9.141 64.204 51.769 1.00 48.51 191 GLY A C 1
ATOM 1277 O O . GLY A 1 167 ? 9.238 63.087 51.248 1.00 47.74 191 GLY A O 1
ATOM 1278 N N . TYR A 1 168 ? 9.413 65.342 51.125 1.00 35.73 192 TYR A N 1
ATOM 1279 C CA . TYR A 1 168 ? 9.800 65.331 49.727 1.00 31.12 192 TYR A CA 1
ATOM 1280 C C . TYR A 1 168 ? 10.644 66.531 49.311 1.00 32.87 192 TYR A C 1
ATOM 1281 O O . TYR A 1 168 ? 10.772 67.522 50.037 1.00 33.16 192 TYR A O 1
ATOM 1290 N N . LEU A 1 169 ? 11.206 66.437 48.116 1.00 28.51 193 LEU A N 1
ATOM 1291 C CA . LEU A 1 169 ? 11.958 67.550 47.550 1.00 29.22 193 LEU A CA 1
ATOM 1292 C C . LEU A 1 169 ? 11.269 68.061 46.301 1.00 28.04 193 LEU A C 1
ATOM 1293 O O . LEU A 1 169 ? 10.471 67.354 45.675 1.00 28.15 193 LEU A O 1
ATOM 1298 N N . PHE A 1 170 ? 11.545 69.311 45.965 1.00 27.18 194 PHE A N 1
ATOM 1299 C CA . PHE A 1 170 ? 10.968 69.910 44.774 1.00 27.59 194 PHE A CA 1
ATOM 1300 C C . PHE A 1 170 ? 11.936 70.946 44.222 1.00 25.95 194 PHE A C 1
ATOM 1301 O O . PHE A 1 170 ? 12.924 71.272 44.863 1.00 25.87 194 PHE A O 1
ATOM 1309 N N . ILE A 1 171 ? 11.648 71.447 43.026 1.00 25.22 195 ILE A N 1
ATOM 1310 C CA . ILE A 1 171 ? 12.462 72.477 42.394 1.00 26.30 195 ILE A CA 1
ATOM 1311 C C . ILE A 1 171 ? 11.596 73.637 41.946 1.00 25.08 195 ILE A C 1
ATOM 1312 O O . ILE A 1 171 ? 10.531 73.413 41.380 1.00 23.60 195 ILE A O 1
ATOM 1317 N N . THR A 1 172 ? 12.061 74.864 42.169 1.00 23.98 196 THR A N 1
ATOM 1318 C CA . THR A 1 172 ? 11.433 76.042 41.580 1.00 28.64 196 THR A CA 1
ATOM 1319 C C . THR A 1 172 ? 12.453 76.916 40.840 1.00 30.09 196 THR A C 1
ATOM 1320 O O . THR A 1 172 ? 13.654 76.796 41.063 1.00 24.86 196 THR A O 1
ATOM 1324 N N . THR A 1 173 ? 11.956 77.803 39.974 1.00 30.76 197 THR A N 1
ATOM 1325 C CA . THR A 1 173 ? 12.776 78.867 39.382 1.00 32.06 197 THR A CA 1
ATOM 1326 C C . THR A 1 173 ? 13.123 79.901 40.443 1.00 30.90 197 THR A C 1
ATOM 1327 O O . THR A 1 173 ? 12.641 79.822 41.572 1.00 32.94 197 THR A O 1
ATOM 1331 N N . LYS A 1 174 ? 13.909 80.901 40.066 1.00 29.76 198 LYS A N 1
ATOM 1332 C CA . LYS A 1 174 ? 14.278 81.975 40.993 1.00 34.16 198 LYS A CA 1
ATOM 1333 C C . LYS A 1 174 ? 13.069 82.787 41.427 1.00 34.70 198 LYS A C 1
ATOM 1334 O O . LYS A 1 174 ? 13.098 83.422 42.465 1.00 40.06 198 LYS A O 1
ATOM 1340 N N . ASP A 1 175 ? 12.003 82.749 40.637 1.00 34.00 199 ASP A N 1
ATOM 1341 C CA . ASP A 1 175 ? 10.804 83.517 40.934 1.00 36.66 199 ASP A CA 1
ATOM 1342 C C . ASP A 1 175 ? 9.747 82.679 41.668 1.00 36.24 199 ASP A C 1
ATOM 1343 O O . ASP A 1 175 ? 8.603 83.102 41.810 1.00 38.49 199 ASP A O 1
ATOM 1348 N N . GLY A 1 176 ? 10.132 81.487 42.115 1.00 35.52 200 GLY A N 1
ATOM 1349 C CA . GLY A 1 176 ? 9.246 80.636 42.891 1.00 29.18 200 GLY A CA 1
ATOM 1350 C C . GLY A 1 176 ? 8.232 79.842 42.084 1.00 30.75 200 GLY A C 1
ATOM 1351 O O . GLY A 1 176 ? 7.298 79.259 42.651 1.00 31.07 200 GLY A O 1
ATOM 1352 N N . VAL A 1 177 ? 8.410 79.798 40.767 1.00 28.88 201 VAL A N 1
ATOM 1353 C CA . VAL A 1 177 ? 7.579 78.951 39.919 1.00 26.73 201 VAL A CA 1
ATOM 1354 C C . VAL A 1 177 ? 8.060 77.490 39.944 1.00 29.77 201 VAL A C 1
ATOM 1355 O O . VAL A 1 177 ? 9.227 77.203 39.667 1.00 26.73 201 VAL A O 1
ATOM 1359 N N . THR A 1 178 ? 7.158 76.567 40.263 1.00 27.78 202 THR A N 1
ATOM 1360 C CA . THR A 1 178 ? 7.530 75.175 40.455 1.00 28.47 202 THR A CA 1
ATOM 1361 C C . THR A 1 178 ? 7.899 74.472 39.154 1.00 26.41 202 THR A C 1
ATOM 1362 O O . THR A 1 178 ? 7.181 74.540 38.157 1.00 27.57 202 THR A O 1
ATOM 1366 N N . ILE A 1 179 ? 9.043 73.806 39.206 1.00 25.98 203 ILE A N 1
ATOM 1367 C CA . ILE A 1 179 ? 9.676 73.130 38.073 1.00 29.39 203 ILE A CA 1
ATOM 1368 C C . ILE A 1 179 ? 9.477 71.638 38.181 1.00 23.59 203 ILE A C 1
ATOM 1369 O O . ILE A 1 179 ? 9.343 70.939 37.193 1.00 29.74 203 ILE A O 1
ATOM 1374 N N . ALA A 1 180 ? 9.511 71.148 39.404 1.00 24.09 204 ALA A N 1
ATOM 1375 C CA . ALA A 1 180 ? 9.403 69.726 39.642 1.00 24.57 204 ALA A CA 1
ATOM 1376 C C . ALA A 1 180 ? 8.806 69.519 41.014 1.00 29.29 204 ALA A C 1
ATOM 1377 O O . ALA A 1 180 ? 9.205 70.172 41.978 1.00 28.17 204 ALA A O 1
ATOM 1379 N N . HIS A 1 181 ? 7.857 68.596 41.092 1.00 25.85 205 HIS A N 1
ATOM 1380 C CA . HIS A 1 181 ? 7.157 68.289 42.329 1.00 26.80 205 HIS A CA 1
ATOM 1381 C C . HIS A 1 181 ? 6.569 66.890 42.188 1.00 26.42 205 HIS A C 1
ATOM 1382 O O . HIS A 1 181 ? 6.174 66.520 41.091 1.00 29.07 205 HIS A O 1
ATOM 1389 N N . PRO A 1 182 ? 6.501 66.118 43.288 1.00 27.21 206 PRO A N 1
ATOM 1390 C CA . PRO A 1 182 ? 5.854 64.795 43.278 1.00 28.26 206 PRO A CA 1
ATOM 1391 C C . PRO A 1 182 ? 4.450 64.823 42.664 1.00 28.54 206 PRO A C 1
ATOM 1392 O O . PRO A 1 182 ? 4.065 63.852 42.029 1.00 34.70 206 PRO A O 1
ATOM 1396 N N . ASN A 1 183 ? 3.708 65.915 42.825 1.00 27.90 207 ASN A N 1
ATOM 1397 C CA . ASN A 1 183 ? 2.445 66.073 42.106 1.00 26.63 207 ASN A CA 1
ATOM 1398 C C . ASN A 1 183 ? 2.639 67.097 41.008 1.00 27.96 207 ASN A C 1
ATOM 1399 O O . ASN A 1 183 ? 2.752 68.280 41.286 1.00 30.97 207 ASN A O 1
ATOM 1404 N N . ALA A 1 184 ? 2.672 66.630 39.765 1.00 28.00 208 ALA A N 1
ATOM 1405 C CA . ALA A 1 184 ? 3.004 67.455 38.607 1.00 31.24 208 ALA A CA 1
ATOM 1406 C C . ALA A 1 184 ? 2.012 68.576 38.377 1.00 32.70 208 ALA A C 1
ATOM 1407 O O . ALA A 1 184 ? 2.249 69.473 37.570 1.00 31.17 208 ALA A O 1
ATOM 1409 N N . GLU A 1 185 ? 0.893 68.512 39.079 1.00 29.83 209 GLU A N 1
ATOM 1410 C CA . GLU A 1 185 ? -0.150 69.502 38.929 1.00 35.17 209 GLU A CA 1
ATOM 1411 C C . GLU A 1 185 ? 0.359 70.844 39.440 1.00 31.52 209 GLU A C 1
ATOM 1412 O O . GLU A 1 185 ? -0.102 71.889 39.020 1.00 34.51 209 GLU A O 1
ATOM 1418 N N . ASN A 1 186 ? 1.345 70.803 40.330 1.00 31.34 210 ASN A N 1
ATOM 1419 C CA . ASN A 1 186 ? 1.946 72.016 40.858 1.00 30.71 210 ASN A CA 1
ATOM 1420 C C . ASN A 1 186 ? 2.897 72.697 39.892 1.00 29.75 210 ASN A C 1
ATOM 1421 O O . ASN A 1 186 ? 3.232 73.862 40.081 1.00 30.71 210 ASN A O 1
ATOM 1426 N N . ASN A 1 187 ? 3.337 71.975 38.865 1.00 28.80 211 ASN A N 1
ATOM 1427 C CA . ASN A 1 187 ? 4.382 72.487 37.981 1.00 27.23 211 ASN A CA 1
ATOM 1428 C C . ASN A 1 187 ? 3.873 73.676 37.203 1.00 31.15 211 ASN A C 1
ATOM 1429 O O . ASN A 1 187 ? 2.758 73.647 36.713 1.00 29.92 211 ASN A O 1
ATOM 1434 N N . GLY A 1 188 ? 4.685 74.730 37.100 1.00 29.10 212 GLY A N 1
ATOM 1435 C CA . GLY A 1 188 ? 4.284 75.924 36.378 1.00 27.45 212 GLY A CA 1
ATOM 1436 C C . GLY A 1 188 ? 3.505 76.908 37.233 1.00 30.53 212 GLY A C 1
ATOM 1437 O O . GLY A 1 188 ? 3.152 77.990 36.774 1.00 30.25 212 GLY A O 1
ATOM 1438 N N . GLU A 1 189 ? 3.228 76.529 38.474 1.00 29.95 213 GLU A N 1
ATOM 1439 C CA . GLU A 1 189 ? 2.537 77.410 39.411 1.00 30.61 213 GLU A CA 1
ATOM 1440 C C . GLU A 1 189 ? 3.489 77.869 40.491 1.00 29.09 213 GLU A C 1
ATOM 1441 O O . GLU A 1 189 ? 4.514 77.235 40.729 1.00 27.76 213 GLU A O 1
ATOM 1447 N N . LYS A 1 190 ? 3.154 78.976 41.134 1.00 27.08 214 LYS A N 1
ATOM 1448 C CA . LYS A 1 190 ? 3.879 79.452 42.309 1.00 32.58 214 LYS A CA 1
ATOM 1449 C C . LYS A 1 190 ? 3.872 78.412 43.409 1.00 29.75 214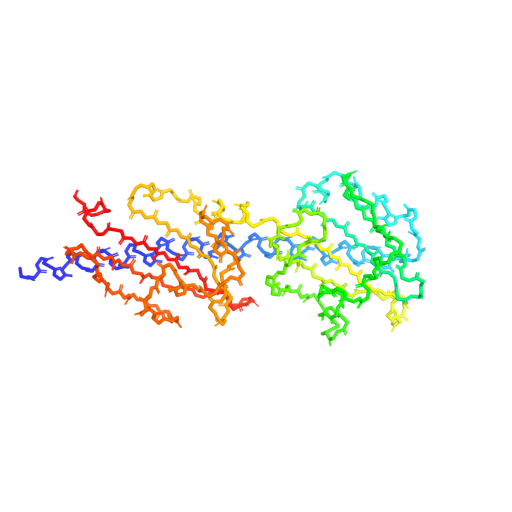 LYS A C 1
ATOM 1450 O O . LYS A 1 190 ? 2.851 77.784 43.674 1.00 29.45 214 LYS A O 1
ATOM 1456 N N . PHE A 1 191 ? 5.003 78.248 44.077 1.00 28.02 215 PHE A N 1
ATOM 1457 C CA . PHE A 1 191 ? 5.142 77.150 45.011 1.00 26.37 215 PHE A CA 1
ATOM 1458 C C . PHE A 1 191 ? 4.314 77.397 46.263 1.00 30.68 215 PHE A C 1
ATOM 1459 O O . PHE A 1 191 ? 4.024 76.466 47.009 1.00 31.58 215 PHE A O 1
ATOM 1467 N N . SER A 1 192 ? 3.946 78.652 46.498 1.00 29.57 216 SER A N 1
ATOM 1468 C CA . SER A 1 192 ? 3.123 79.009 47.656 1.00 32.84 216 SER A CA 1
ATOM 1469 C C . SER A 1 192 ? 1.804 78.243 47.749 1.00 30.65 216 SER A C 1
ATOM 1470 O O . SER A 1 192 ? 1.232 78.158 48.824 1.00 34.27 216 SER A O 1
ATOM 1473 N N . GLN A 1 193 ? 1.322 77.691 46.639 1.00 25.61 217 GLN A N 1
ATOM 1474 C CA . GLN A 1 193 ? 0.060 76.976 46.681 1.00 29.45 217 GLN A CA 1
ATOM 1475 C C . GLN A 1 193 ? 0.175 75.638 47.435 1.00 34.26 217 GLN A C 1
ATOM 1476 O O . GLN A 1 193 ? -0.839 75.100 47.894 1.00 32.46 217 GLN A O 1
ATOM 1482 N N . PHE A 1 194 ? 1.386 75.099 47.590 1.00 28.90 218 PHE A N 1
ATOM 1483 C CA . PHE A 1 194 ? 1.528 73.935 48.469 1.00 30.35 218 PHE A CA 1
ATOM 1484 C C . PHE A 1 194 ? 2.395 74.234 49.700 1.00 30.00 218 PHE A C 1
ATOM 1485 O O . PHE A 1 194 ? 2.465 73.424 50.611 1.00 34.83 218 PHE A O 1
ATOM 1493 N N . LEU A 1 195 ? 3.026 75.408 49.729 1.00 30.90 219 LEU A N 1
ATOM 1494 C CA . LEU A 1 195 ? 3.800 75.877 50.886 1.00 34.02 219 LEU A CA 1
ATOM 1495 C C . LEU A 1 195 ? 3.537 77.351 51.201 1.00 35.96 219 LEU A C 1
ATOM 1496 O O . LEU A 1 195 ? 4.366 78.214 50.889 1.00 33.92 219 LEU A O 1
ATOM 1501 N N . PRO A 1 196 ? 2.386 77.654 51.830 1.00 37.04 220 PRO A N 1
ATOM 1502 C CA . PRO A 1 196 ? 2.029 79.059 52.082 1.00 35.25 220 PRO A CA 1
ATOM 1503 C C . PRO A 1 196 ? 2.897 79.738 53.151 1.00 37.41 220 PRO A C 1
ATOM 1504 O O . PRO A 1 196 ? 3.312 79.079 54.092 1.00 40.55 220 PRO A O 1
ATOM 1508 N N . ASN A 1 197 ? 3.150 81.039 52.995 1.00 40.32 221 ASN A N 1
ATOM 1509 C CA . ASN A 1 197 ? 3.913 81.831 53.969 1.00 41.34 221 ASN A CA 1
ATOM 1510 C C . ASN A 1 197 ? 5.332 81.334 54.172 1.00 42.69 221 ASN A C 1
ATOM 1511 O O . ASN A 1 197 ? 5.879 81.421 55.265 1.00 43.94 221 ASN A O 1
ATOM 1516 N N . VAL A 1 198 ? 5.923 80.803 53.116 1.00 40.38 222 VAL A N 1
ATOM 1517 C CA . VAL A 1 198 ? 7.303 80.349 53.176 1.00 40.10 222 VAL A CA 1
ATOM 1518 C C . VAL A 1 198 ? 8.100 81.219 52.228 1.00 41.04 222 VAL A C 1
ATOM 1519 O O . VAL A 1 198 ? 7.750 81.340 51.054 1.00 39.89 222 VAL A O 1
ATOM 1523 N N . ASP A 1 199 ? 9.149 81.854 52.739 1.00 40.66 223 ASP A N 1
ATOM 1524 C CA . ASP A 1 199 ? 9.963 82.719 51.905 1.00 39.39 223 ASP A CA 1
ATOM 1525 C C . ASP A 1 199 ? 10.862 81.888 51.020 1.00 40.32 223 ASP A C 1
ATOM 1526 O O . ASP A 1 199 ? 11.355 80.848 51.432 1.00 41.72 223 ASP A O 1
ATOM 1531 N N . LEU A 1 200 ? 11.069 82.352 49.800 1.00 39.59 224 LEU A N 1
ATOM 1532 C CA . LEU A 1 200 ? 12.018 81.716 48.912 1.00 42.43 224 LEU A CA 1
ATOM 1533 C C . LEU A 1 200 ? 13.426 82.251 49.174 1.00 43.76 224 LEU A C 1
ATOM 1534 O O . LEU A 1 200 ? 13.841 83.246 48.579 1.00 44.50 224 LEU A O 1
ATOM 1539 N N . LYS A 1 201 ? 14.156 81.586 50.065 1.00 42.91 225 LYS A N 1
ATOM 1540 C CA . LYS A 1 201 ? 15.524 81.976 50.377 1.00 45.44 225 LYS A CA 1
ATOM 1541 C C . LYS A 1 201 ? 16.315 80.791 50.915 1.00 46.57 225 LYS A C 1
ATOM 1542 O O . LYS A 1 201 ? 15.743 79.864 51.492 1.00 39.49 225 LYS A O 1
ATOM 1548 N N . GLU A 1 202 ? 17.631 80.825 50.729 1.00 43.15 226 GLU A N 1
ATOM 1549 C CA . GLU A 1 202 ? 18.490 79.776 51.259 1.00 44.50 226 GLU A CA 1
ATOM 1550 C C . GLU A 1 202 ? 18.421 79.769 52.779 1.00 43.59 226 GLU A C 1
ATOM 1551 O O . GLU A 1 202 ? 18.287 80.815 53.405 1.00 44.98 226 GLU A O 1
ATOM 1557 N N . GLY A 1 203 ? 18.501 78.588 53.374 1.00 42.59 227 GLY A N 1
ATOM 1558 C CA . GLY A 1 203 ? 18.401 78.486 54.814 1.00 42.84 227 GLY A CA 1
ATOM 1559 C C . GLY A 1 203 ? 17.284 77.553 55.215 1.00 48.25 227 GLY A C 1
ATOM 1560 O O . GLY A 1 203 ? 16.686 76.896 54.354 1.00 48.36 227 GLY A O 1
ATOM 1561 N N . THR A 1 204 ? 17.006 77.484 56.517 1.00 48.34 228 THR A N 1
ATOM 1562 C CA . THR A 1 204 ? 15.953 76.612 57.030 1.00 46.76 228 THR A CA 1
ATOM 1563 C C . THR A 1 204 ? 14.852 77.417 57.704 1.00 45.53 228 THR A C 1
ATOM 1564 O O . THR A 1 204 ? 15.124 78.369 58.429 1.00 44.18 228 THR A O 1
ATOM 1568 N N . GLN A 1 205 ? 13.609 77.036 57.435 1.00 41.14 229 GLN A N 1
ATOM 1569 C CA . GLN A 1 205 ? 12.464 77.657 58.064 1.00 39.83 229 GLN A CA 1
ATOM 1570 C C . GLN A 1 205 ? 11.655 76.578 58.764 1.00 43.68 229 GLN A C 1
ATOM 1571 O O . GLN A 1 205 ? 11.614 75.431 58.328 1.00 44.87 229 GLN A O 1
ATOM 1577 N N . ARG A 1 206 ? 11.042 76.943 59.874 1.00 39.73 230 ARG A N 1
ATOM 1578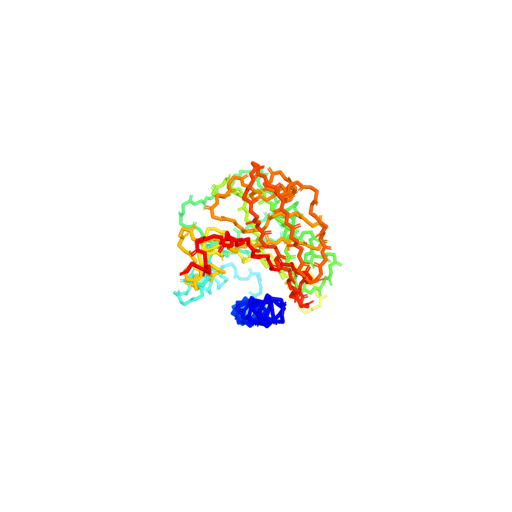 C CA . ARG A 1 206 ? 10.230 76.011 60.622 1.00 45.85 230 ARG A CA 1
ATOM 1579 C C . ARG A 1 206 ? 8.793 76.491 60.536 1.00 47.05 230 ARG A C 1
ATOM 1580 O O . ARG A 1 206 ? 8.510 77.651 60.809 1.00 49.05 230 ARG A O 1
ATOM 1588 N N . ILE A 1 207 ? 7.886 75.627 60.112 1.00 46.16 231 ILE A N 1
ATOM 1589 C CA . ILE A 1 207 ? 6.496 76.040 59.992 1.00 50.28 231 ILE A CA 1
ATOM 1590 C C . ILE A 1 207 ? 5.532 75.116 60.714 1.00 59.68 231 ILE A C 1
ATOM 1591 O O . ILE A 1 207 ? 5.841 73.957 61.000 1.00 58.21 231 ILE A O 1
ATOM 1596 N N . GLU A 1 208 ? 4.350 75.656 60.989 1.00 66.81 232 GLU A N 1
ATOM 1597 C CA . GLU A 1 208 ? 3.290 74.945 61.687 1.00 70.34 232 GLU A CA 1
ATOM 1598 C C . GLU A 1 208 ? 2.049 74.772 60.810 1.00 72.24 232 GLU A C 1
ATOM 1599 O O . GLU A 1 208 ? 1.631 75.696 60.127 1.00 68.83 232 GLU A O 1
ATOM 1605 N N . LEU A 1 209 ? 1.4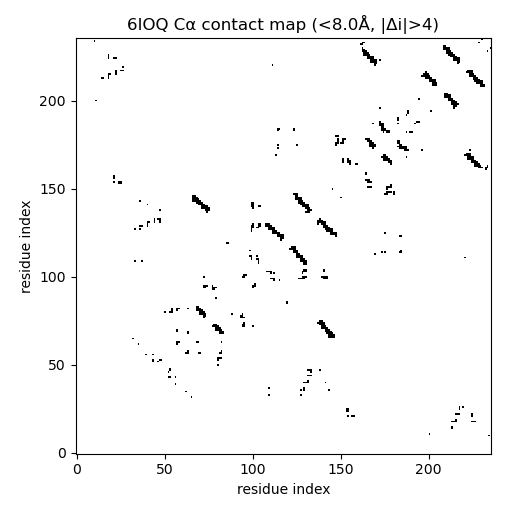81 73.573 60.819 1.00 73.40 233 LEU A N 1
ATOM 1606 C CA . LEU A 1 209 ? 0.109 73.357 60.358 1.00 80.20 233 LEU A CA 1
ATOM 1607 C C . LEU A 1 209 ? -0.472 72.314 61.297 1.00 83.61 233 LEU A C 1
ATOM 1608 O O . LEU A 1 209 ? 0.241 71.369 61.641 1.00 83.37 233 LEU A O 1
ATOM 1613 N N . ASP A 1 210 ? -1.737 72.477 61.699 1.00 81.12 234 ASP A N 1
ATOM 1614 C CA . ASP A 1 210 ? -2.301 71.651 62.760 1.00 85.48 234 ASP A CA 1
ATOM 1615 C C . ASP A 1 210 ? -1.460 71.996 63.999 1.00 86.69 234 ASP A C 1
ATOM 1616 O O . ASP A 1 210 ? -1.483 73.138 64.466 1.00 88.61 234 ASP A O 1
ATOM 1621 N N . GLY A 1 211 ? -0.714 71.027 64.508 1.00 86.32 235 GLY A N 1
ATOM 1622 C CA . GLY A 1 211 ? 0.199 71.225 65.609 1.00 82.21 235 GLY A CA 1
ATOM 1623 C C . GLY A 1 211 ? 1.357 70.303 65.302 1.00 80.91 235 GLY A C 1
ATOM 1624 O O . GLY A 1 211 ? 1.952 69.716 66.208 1.00 81.05 235 GLY A O 1
ATOM 1625 N N . LYS A 1 212 ? 1.617 70.130 64.005 1.00 79.32 236 LYS A N 1
ATOM 1626 C CA . LYS A 1 212 ? 2.791 69.411 63.514 1.00 75.06 236 LYS A CA 1
ATOM 1627 C C . LYS A 1 212 ? 3.775 70.448 63.008 1.00 69.66 236 LYS A C 1
ATOM 1628 O O . LYS A 1 212 ? 3.374 71.484 62.484 1.00 71.94 236 LYS A O 1
ATOM 1634 N N . TYR A 1 213 ? 5.059 70.178 63.188 1.00 62.95 237 TYR A N 1
ATOM 1635 C CA . TYR A 1 213 ? 6.098 71.078 62.714 1.00 62.09 237 TYR A CA 1
ATOM 1636 C C . TYR A 1 213 ? 6.769 70.507 61.467 1.00 57.56 237 TYR A C 1
ATOM 1637 O O . TYR A 1 213 ? 6.953 69.294 61.348 1.00 55.93 237 TYR A O 1
ATOM 1646 N N . TYR A 1 214 ? 7.105 71.390 60.533 1.00 49.73 238 TYR A N 1
ATOM 1647 C CA . TYR A 1 214 ? 7.749 70.995 59.294 1.00 48.20 238 TYR A CA 1
ATOM 1648 C C . TYR A 1 214 ? 8.966 71.858 59.049 1.00 45.63 238 TYR A C 1
ATOM 1649 O O . TYR A 1 214 ? 8.984 73.039 59.396 1.00 43.06 238 TYR A O 1
ATOM 1658 N N . LEU A 1 215 ? 9.987 71.255 58.452 1.00 42.87 239 LEU A N 1
ATOM 1659 C CA . LEU A 1 215 ? 11.207 71.976 58.117 1.00 40.70 239 LEU A CA 1
ATOM 1660 C C . LEU A 1 215 ? 11.330 72.151 56.621 1.00 34.35 239 LEU A C 1
ATOM 1661 O O . LEU A 1 215 ? 11.197 71.200 55.853 1.00 34.33 239 LEU A O 1
ATOM 1666 N N . VAL A 1 216 ? 11.551 73.386 56.210 1.00 35.27 240 VAL A N 1
ATOM 1667 C CA . VAL A 1 216 ? 11.794 73.680 54.813 1.00 35.35 240 VAL A CA 1
ATOM 1668 C C . VAL A 1 216 ? 13.237 74.135 54.658 1.00 35.11 240 VAL A C 1
ATOM 1669 O O . VAL A 1 216 ? 13.708 75.018 55.379 1.00 36.27 240 VAL A O 1
ATOM 1673 N N . LYS A 1 217 ? 13.951 73.507 53.739 1.00 35.11 241 LYS A N 1
ATOM 1674 C CA . LYS A 1 217 ? 15.326 73.900 53.474 1.00 37.52 241 LYS A CA 1
ATOM 1675 C C . LYS A 1 217 ? 15.440 74.197 51.986 1.00 36.23 241 LYS A C 1
ATOM 1676 O O . LYS A 1 217 ? 15.049 73.373 51.166 1.00 35.04 241 LYS A O 1
ATOM 1682 N N . PHE A 1 218 ? 15.939 75.383 51.643 1.00 34.84 242 PHE A N 1
ATOM 1683 C CA . PHE A 1 218 ? 16.194 75.733 50.255 1.00 31.42 242 PHE A CA 1
ATOM 1684 C C . PHE A 1 218 ? 17.696 75.829 49.982 1.00 38.23 242 PHE A C 1
ATOM 1685 O O . PHE A 1 218 ? 18.465 76.261 50.846 1.00 36.72 242 PHE A O 1
ATOM 1693 N N . ALA A 1 219 ? 18.101 75.447 48.770 1.00 36.42 243 ALA A N 1
ATOM 1694 C CA . ALA A 1 219 ? 19.467 75.649 48.305 1.00 34.52 243 ALA A CA 1
ATOM 1695 C C . ALA A 1 219 ? 19.438 75.980 46.827 1.00 37.62 243 ALA A C 1
ATOM 1696 O O . ALA A 1 219 ? 18.663 75.388 46.082 1.00 36.41 243 ALA A O 1
ATOM 1698 N N . GLN A 1 220 ? 20.284 76.907 46.390 1.00 36.45 244 GLN A N 1
ATOM 1699 C CA . GLN A 1 220 ? 20.203 77.399 45.017 1.00 39.63 244 GLN A CA 1
ATOM 1700 C C . GLN A 1 220 ? 21.149 76.682 44.057 1.00 39.20 244 GLN A C 1
ATOM 1701 O O . GLN A 1 220 ? 22.260 76.330 44.420 1.00 42.51 244 GLN A O 1
ATOM 1707 N N . VAL A 1 221 ? 20.680 76.448 42.833 1.00 40.36 245 VAL A N 1
ATOM 1708 C CA . VAL A 1 221 ? 21.504 75.907 41.757 1.00 36.93 245 VAL A CA 1
ATOM 1709 C C . VAL A 1 221 ? 22.009 77.079 40.926 1.00 42.21 245 VAL A C 1
ATOM 1710 O O . VAL A 1 221 ? 21.245 77.668 40.165 1.00 39.37 245 VAL A O 1
ATOM 1714 N N . PRO A 1 222 ? 23.298 77.438 41.086 1.00 45.34 246 PRO A N 1
ATOM 1715 C CA . PRO A 1 222 ? 23.862 78.662 40.495 1.00 41.91 246 PRO A CA 1
ATOM 1716 C C . PRO A 1 222 ? 23.653 78.790 38.990 1.00 39.81 246 PRO A C 1
ATOM 1717 O O . PRO A 1 222 ? 23.275 79.873 38.536 1.00 43.03 246 PRO A O 1
ATOM 1721 N N . SER A 1 223 ? 23.892 77.718 38.238 1.00 39.11 247 SER A N 1
ATOM 1722 C CA . SER A 1 223 ? 23.810 77.768 36.776 1.00 42.06 247 SER A CA 1
ATOM 1723 C C . SER A 1 223 ? 22.502 78.391 36.274 1.00 43.05 247 SER A C 1
ATOM 1724 O O . SER A 1 223 ? 22.527 79.310 35.457 1.00 40.37 247 SER A O 1
ATOM 1727 N N . GLU A 1 224 ? 21.359 77.921 36.772 1.00 42.02 248 GLU A N 1
ATOM 1728 C CA . GLU A 1 224 ? 20.088 78.464 36.295 1.00 37.89 248 GLU A CA 1
ATOM 1729 C C . GLU A 1 224 ? 19.310 79.203 37.367 1.00 37.59 248 GLU A C 1
ATOM 1730 O O . GLU A 1 224 ? 18.209 79.666 37.109 1.00 35.34 248 GLU A O 1
ATOM 1736 N N . SER A 1 225 ? 19.901 79.343 38.552 1.00 35.47 249 SER A N 1
ATOM 1737 C CA . SER A 1 225 ? 19.247 80.027 39.682 1.00 40.93 249 SER A CA 1
ATOM 1738 C C . SER A 1 225 ? 17.978 79.307 40.137 1.00 35.51 249 SER A C 1
ATOM 1739 O O . SER A 1 225 ? 17.069 79.922 40.695 1.00 34.77 249 SER A O 1
ATOM 1742 N N . TRP A 1 226 ? 17.915 78.007 39.894 1.00 31.49 250 TRP A N 1
ATOM 1743 C CA . TRP A 1 226 ? 16.840 77.202 40.455 1.00 30.61 250 TRP A CA 1
ATOM 1744 C C . TRP A 1 226 ? 16.998 77.133 41.955 1.00 34.08 250 TRP A C 1
ATOM 1745 O O . TRP A 1 226 ? 18.093 77.317 42.476 1.00 33.62 250 TRP A O 1
ATOM 1756 N N . TYR A 1 227 ? 15.899 76.873 42.651 1.00 33.57 251 TYR A N 1
ATOM 1757 C CA . TYR A 1 227 ? 15.965 76.553 44.065 1.00 29.39 251 TYR A CA 1
ATOM 1758 C C . TYR A 1 227 ? 15.567 75.111 44.240 1.00 31.81 251 TYR A C 1
ATOM 1759 O O . TYR A 1 227 ? 14.557 74.675 43.695 1.00 29.43 251 TYR A O 1
ATOM 1768 N N . ILE A 1 228 ? 16.368 74.365 44.987 1.00 29.31 252 ILE A N 1
ATOM 1769 C CA . ILE A 1 228 ? 15.957 73.048 45.428 1.00 32.42 252 ILE A CA 1
ATOM 1770 C C . ILE A 1 228 ? 15.404 73.151 46.841 1.00 33.93 252 ILE A C 1
ATOM 1771 O O . ILE A 1 228 ? 16.078 73.659 47.740 1.00 29.80 252 ILE A O 1
ATOM 1776 N N . GLY A 1 229 ? 14.162 72.698 47.018 1.00 27.57 253 GLY A N 1
ATOM 1777 C CA . GLY A 1 229 ? 13.523 72.735 48.318 1.00 27.97 253 GLY A CA 1
ATOM 1778 C C . GLY A 1 229 ? 13.266 71.345 48.858 1.00 29.94 253 GLY A C 1
ATOM 1779 O O . GLY A 1 229 ? 12.968 70.417 48.110 1.00 28.73 253 GLY A O 1
ATOM 1780 N N . ALA A 1 230 ? 13.390 71.205 50.169 1.00 29.33 254 ALA A N 1
ATOM 1781 C CA . ALA A 1 230 ? 12.989 69.988 50.852 1.00 32.37 254 ALA A CA 1
ATOM 1782 C C . ALA A 1 230 ? 11.953 70.318 51.914 1.00 30.88 254 ALA A C 1
ATOM 1783 O O . ALA A 1 230 ? 12.147 71.248 52.678 1.00 31.91 254 ALA A O 1
ATOM 1785 N N . VAL A 1 231 ? 10.856 69.567 51.953 1.00 32.96 255 VAL A N 1
ATOM 1786 C CA . VAL A 1 231 ? 9.881 69.688 53.043 1.00 34.92 255 VAL A CA 1
ATOM 1787 C C . VAL A 1 231 ? 9.980 68.449 53.909 1.00 35.20 255 VAL A C 1
ATOM 1788 O O . VAL A 1 231 ? 9.840 67.341 53.399 1.00 38.68 255 VAL A O 1
ATOM 1792 N N . VAL A 1 232 ? 10.209 68.630 55.208 1.00 34.20 256 VAL A N 1
ATOM 1793 C CA . VAL A 1 232 ? 10.428 67.501 56.110 1.00 37.02 256 VAL A CA 1
ATOM 1794 C C . VAL A 1 232 ? 9.509 67.519 57.339 1.00 41.79 256 VAL A C 1
ATOM 1795 O O . VAL A 1 232 ? 9.433 68.506 58.070 1.00 42.42 256 VAL A O 1
ATOM 1799 N N . ASP A 1 233 ? 8.793 66.417 57.538 1.00 48.10 257 ASP A N 1
ATOM 1800 C CA . ASP A 1 233 ? 7.996 66.202 58.742 1.00 49.45 257 ASP A CA 1
ATOM 1801 C C . ASP A 1 233 ? 8.930 65.805 59.882 1.00 50.69 257 ASP A C 1
ATOM 1802 O O . ASP A 1 233 ? 9.525 64.725 59.855 1.00 50.81 257 ASP A O 1
ATOM 1807 N N . GLU A 1 234 ? 9.061 66.683 60.872 1.00 49.52 258 GLU A N 1
ATOM 1808 C CA . GLU A 1 234 ? 9.976 66.461 61.985 1.00 53.18 258 GLU A CA 1
ATOM 1809 C C . GLU A 1 234 ? 9.648 65.192 62.773 1.00 60.85 258 GLU A C 1
ATOM 1810 O O . GLU A 1 234 ? 10.532 64.382 63.069 1.00 59.09 258 GLU A O 1
ATOM 1816 N N . SER A 1 235 ? 8.370 65.034 63.108 1.00 59.60 259 SER A N 1
ATOM 1817 C CA . SER A 1 235 ? 7.904 63.899 63.897 1.00 61.91 259 SER A CA 1
ATOM 1818 C C . SER A 1 235 ? 8.258 62.562 63.264 1.00 59.22 259 SER A C 1
ATOM 1819 O O . SER A 1 235 ? 8.641 61.630 63.959 1.00 66.63 259 SER A O 1
ATOM 1822 N N . ILE A 1 236 ? 8.124 62.465 61.948 1.00 57.20 260 ILE A N 1
ATOM 1823 C CA . ILE A 1 236 ? 8.410 61.212 61.264 1.00 59.54 260 ILE A CA 1
ATOM 1824 C C . ILE A 1 236 ? 9.901 61.065 60.978 1.00 63.01 260 ILE A C 1
ATOM 1825 O O . ILE A 1 236 ? 10.471 59.996 61.180 1.00 64.35 260 ILE A O 1
ATOM 1830 N N . ALA A 1 237 ? 10.533 62.143 60.522 1.00 58.99 261 ALA A N 1
ATOM 1831 C CA . ALA A 1 237 ? 11.921 62.066 60.069 1.00 63.76 261 ALA A CA 1
ATOM 1832 C C . ALA A 1 237 ? 12.919 61.916 61.212 1.00 62.85 261 ALA A C 1
ATOM 1833 O O . ALA A 1 237 ? 14.000 61.363 61.020 1.00 61.05 261 ALA A O 1
ATOM 1835 N N . PHE A 1 238 ? 12.569 62.407 62.395 1.00 61.59 262 PHE A N 1
ATOM 1836 C CA . PHE A 1 238 ? 13.494 62.340 63.518 1.00 64.93 262 PHE A CA 1
ATOM 1837 C C . PHE A 1 238 ? 12.877 61.656 64.737 1.00 66.96 262 PHE A C 1
ATOM 1838 O O . PHE A 1 238 ? 13.081 62.082 65.873 1.00 64.49 262 PHE A O 1
ATOM 1846 N N . ALA A 1 239 ? 12.133 60.583 64.488 1.00 68.61 263 ALA A N 1
ATOM 1847 C CA . ALA A 1 239 ? 11.499 59.814 65.556 1.00 70.20 263 ALA A CA 1
ATOM 1848 C C . ALA A 1 239 ? 12.511 58.917 66.262 1.00 66.23 263 ALA A C 1
ATOM 1849 O O . ALA A 1 239 ? 12.810 57.818 65.797 1.00 70.33 263 ALA A O 1
#

Solvent-accessible surface area: 12151 Å² total

Secondary structure (DSSP, 8-state):
-HHHHHHHHHHHHHHHHHHHHHHHHHHHHHHHHHHHHHHHHHHHTTSTT-HHHHHHHHTSHHHHTTSSEEEEEETTT--EEE--TT----TT--GGGSHHHHHHHHHTS-EEPPPEE-TTT-SEEEEEEEEEEETTEEEEEEEEEE-HHHHHHHHT-S--TTTEEEEEE-TTSBEEE-SSGGGTTSBGGGTSTT---SSEEEEEEETTEEEEEEEEEETTTTEEEEEEEEHHHHT-

Nearest PDB structures (foldseek):
  6ior-assembly2_C  TM=8.525E-01  e=3.280E-41  Vibrio cholerae
  5lto-assembly2_B  TM=8.885E-01  e=2.657E-19  Pseudomonas aeruginosa
  5ltv-assembly4_D  TM=8.726E-01  e=1.489E-18  Pseudomonas aeruginosa
  5ltv-assembly5_E  TM=8.690E-01  e=1.174E-18  Pseudomonas aeruginosa
  5ltv-assembly3_C  TM=8.609E-01  e=1.191E-17  Pseudomonas aeruginosa

InterPro domains:
  IPR003660 HAMP domain [PF00672] (289-342)
  IPR003660 HAMP domain [PS50885] (292-346)
  IPR003660 HAMP domain [SM00304] (292-346)
  IPR004089 Methyl-accepting chemotaxis protein (MCP) signalling domain [PF00015] (407-589)
  IPR004089 Methyl-accepting chemotaxis protein (MCP) signalling domain [PS50111] (351-587)
  IPR004089 Methyl-accepting chemotaxis protein (MCP) signalling domain [SM00283] (361-622)
  IPR029151 Periplasmic sensor-like domain superfamily [SSF103190] (98-184)
  IPR033479 Double Cache domain 1 [PF02743] (33-254)

Radius of gyration: 20.56 Å; Cα contacts (8 Å, |Δi|>4): 431; chains: 1; bounding box: 31×30×72 Å

CATH classification: 3.30.450.20 (+1 more: 3.30.450.20)

Sequence (236 aa):
GSVREEIESLVQDSLMEMVKGVKNTIESDLASKKGLAQSTTEILQLDPTNKAFAKSVLESPNLKGSFLAIGLGYESDATVVENDDGWEPNADYDPRKRPWYVDAKRERKLVVTEPYVDISTKKIIISIGTPVYQQSNFVGAMFYDVELTQLAQLVNSVNLFDAGYLFITTKDGVTIAHPNAENNGEKFSQFLPNVDLKEGTQRIELDGKYYLVKFAQVPSESWYIGAVVDESIAFA

B-factor: mean 40.63, std 13.53, range [21.43, 103.32]

Organism: Vibrio cholerae serotype O1 (strain ATCC 39315 / El Tor Inaba N16961) (NCBI:txid243277)

Foldseek 3Di:
DVVVVVVVVVVQVVVVVLQVVLLVLLLVLVVVLVVLVVVLLVVCLVPVVPLVVNLVSQQDPVNVVSFQKKKWAWPPPQDMRIDHPQDDDDPPDGVCPDQLFVVQVVVVAWDKGAWDQDPRPRATWIWTKHFHDHPNHTTTMMTGIHDQAVVQCSSCVPPCDPFWGKFKDAQVQATRHDPDSVSHRHRPCVVPPPDDPDADWDWDDDPRWIWIKGWDANVVRRMIMIIIGGCVVNPD